Protein AF-A0A1I8GKH7-F1 (afdb_monomer)

Nearest PDB structures (foldseek):
  6x4k-assembly1_A-2  TM=9.039E-01  e=3.150E-08  Homo sapiens
  3sms-assembly1_A-2  TM=8.971E-01  e=3.325E-08  Homo sapiens
  6b3v-assembly1_A  TM=9.036E-01  e=4.599E-08  Homo sapiens
  5e26-assembly2_D  TM=8.790E-01  e=7.483E-08  Homo sapiens
  7t1i-assembly1_A  TM=8.903E-01  e=3.223E-07  Saccharomyces cerevisiae S288C

Mean predicted aligned error: 6.99 Å

Secondary structure (DSSP, 8-state):
--TTS--------SSSHHHHHHHHHHHHS---HHHHHHHHHH--GGGTSEEHHHHHHH-TT-GGGGS-TT-EEETTHHHHHTT--GGGS-HHHHHHHHHHHHHHHHHHHHHHHHHHTT--EEEE-SGGG-SHHHHHHHHHHHHHHHTTSSEEEE-S-S-HHHHHHHH--HHHHHHHHHHHHHHHHS-------

Foldseek 3Di:
DDPVPDDDDLDDDPCALVVLLVVCCVLLVGSPPVVLVVLQVPADLPQFFDFLLNVCVVPVPDPSPVDDRRHGDGQRVNCVVVVDDSVNDDSSNNSNSSLLVNLVVVLVVVVVSCVVVVNQEDEDEAPSPLDVSSVVSSVVVCCRPPNNSHHYHYDNDRCPVVVCVVPDDPVVVVVVVVVVVVVVPDPPPDDDD

Structure (mmCIF, N/CA/C/O backbone):
data_AF-A0A1I8GKH7-F1
#
_entry.id   AF-A0A1I8GKH7-F1
#
loop_
_atom_site.group_PDB
_atom_site.id
_atom_site.type_symbol
_atom_site.label_atom_id
_atom_site.label_alt_id
_atom_site.label_comp_id
_atom_site.label_asym_id
_atom_site.label_entity_id
_atom_site.label_seq_id
_atom_site.pdbx_PDB_ins_code
_atom_site.Cartn_x
_atom_site.Cartn_y
_atom_site.Cartn_z
_atom_site.occupancy
_atom_site.B_iso_or_equiv
_atom_site.auth_seq_id
_atom_site.auth_comp_id
_atom_site.auth_asym_id
_atom_site.auth_atom_id
_atom_site.pdbx_PDB_model_num
ATOM 1 N N . ILE A 1 1 ? 14.055 4.786 -18.010 1.00 65.06 1 ILE A N 1
ATOM 2 C CA . ILE A 1 1 ? 14.779 4.335 -19.215 1.00 65.06 1 ILE A CA 1
ATOM 3 C C . ILE A 1 1 ? 14.942 5.566 -20.067 1.00 65.06 1 ILE A C 1
ATOM 5 O O . ILE A 1 1 ? 13.939 6.181 -20.421 1.00 65.06 1 ILE A O 1
ATOM 9 N N . GLU A 1 2 ? 16.183 5.976 -20.251 1.00 72.94 2 GLU A N 1
ATOM 10 C CA . GLU A 1 2 ? 16.532 7.089 -21.122 1.00 72.94 2 GLU A CA 1
ATOM 11 C C . GLU A 1 2 ? 16.302 6.710 -22.592 1.00 72.94 2 GLU A C 1
ATOM 13 O O . GLU A 1 2 ? 16.181 5.532 -22.932 1.00 72.94 2 GLU A O 1
ATOM 18 N N . GLU A 1 3 ? 16.249 7.694 -23.490 1.00 66.62 3 GLU A N 1
ATOM 19 C CA . GLU A 1 3 ? 16.025 7.446 -24.925 1.00 66.62 3 GLU A CA 1
ATOM 20 C C . GLU A 1 3 ? 17.119 6.571 -25.568 1.00 66.62 3 GLU A C 1
ATOM 22 O O . GLU A 1 3 ? 16.866 5.892 -26.560 1.00 66.62 3 GLU A O 1
ATOM 27 N N . ASN A 1 4 ? 18.314 6.528 -24.972 1.00 68.31 4 ASN A N 1
ATOM 28 C CA . ASN A 1 4 ? 19.439 5.677 -25.379 1.00 68.31 4 ASN A CA 1
ATOM 29 C C . ASN A 1 4 ? 19.311 4.205 -24.907 1.00 68.31 4 ASN A C 1
ATOM 31 O O . ASN A 1 4 ? 20.190 3.393 -25.197 1.00 68.31 4 ASN A O 1
ATOM 35 N N . GLY A 1 5 ? 18.244 3.855 -24.176 1.00 70.06 5 GLY A N 1
ATOM 36 C CA . GLY A 1 5 ? 18.013 2.518 -23.623 1.00 70.06 5 GLY A CA 1
ATOM 37 C C . GLY A 1 5 ? 18.731 2.224 -22.301 1.00 70.06 5 GLY A C 1
ATOM 38 O O . GLY A 1 5 ? 18.615 1.109 -21.797 1.00 70.06 5 GLY A O 1
ATOM 39 N N . MET A 1 6 ? 19.444 3.192 -21.720 1.00 75.88 6 MET A N 1
ATOM 40 C CA . MET A 1 6 ? 20.106 3.052 -20.423 1.00 75.88 6 MET A CA 1
ATOM 41 C C . MET A 1 6 ? 19.120 3.238 -19.260 1.00 75.88 6 MET A C 1
ATOM 43 O O . MET A 1 6 ? 18.062 3.877 -19.372 1.00 75.88 6 MET A O 1
ATOM 47 N N . SER A 1 7 ? 19.456 2.634 -18.121 1.00 81.25 7 SER A N 1
ATOM 48 C CA . SER A 1 7 ? 18.673 2.724 -16.893 1.00 81.25 7 SER A CA 1
ATOM 49 C C . SER A 1 7 ? 19.568 2.669 -15.667 1.00 81.25 7 SER A C 1
ATOM 51 O O . SER A 1 7 ? 20.379 1.752 -15.555 1.00 81.25 7 SER A O 1
ATOM 53 N N . ASP A 1 8 ? 19.310 3.560 -14.717 1.00 83.56 8 ASP A N 1
ATOM 54 C CA . ASP A 1 8 ? 19.962 3.555 -13.414 1.00 83.56 8 ASP A CA 1
ATOM 55 C C . ASP A 1 8 ? 19.044 2.987 -12.332 1.00 83.56 8 ASP A C 1
ATOM 57 O O . ASP A 1 8 ? 17.824 3.200 -12.329 1.00 83.56 8 ASP A O 1
ATOM 61 N N . MET A 1 9 ? 19.645 2.294 -11.365 1.00 83.81 9 MET A N 1
ATOM 62 C CA . MET A 1 9 ? 18.962 1.949 -10.125 1.00 83.81 9 MET A CA 1
ATOM 63 C C . MET A 1 9 ? 18.959 3.172 -9.206 1.00 83.81 9 MET A C 1
ATOM 65 O O . MET A 1 9 ? 19.943 3.475 -8.542 1.00 83.81 9 MET A O 1
ATOM 69 N N . VAL A 1 10 ? 17.827 3.868 -9.159 1.00 85.62 10 VAL A N 1
ATOM 70 C CA . VAL A 1 10 ? 17.663 5.111 -8.383 1.00 85.62 10 VAL A CA 1
ATOM 71 C C . VAL A 1 10 ? 17.226 4.887 -6.931 1.00 85.62 10 VAL A C 1
ATOM 73 O O . VAL A 1 10 ? 17.123 5.836 -6.159 1.00 85.62 10 VAL A O 1
ATOM 76 N N . GLY A 1 11 ? 16.949 3.641 -6.541 1.00 82.19 11 GLY A N 1
ATOM 77 C CA . GLY A 1 11 ? 16.564 3.313 -5.173 1.00 82.19 11 GLY A CA 1
ATOM 78 C C . GLY A 1 11 ? 16.043 1.890 -5.003 1.00 82.19 11 GLY A C 1
ATOM 79 O O . GLY A 1 11 ? 15.980 1.104 -5.949 1.00 82.19 11 GLY A O 1
ATOM 80 N N . GLY A 1 12 ? 15.649 1.573 -3.772 1.00 83.44 12 GLY A N 1
ATOM 81 C CA . GLY A 1 12 ? 15.056 0.295 -3.399 1.00 83.44 12 GLY A CA 1
ATOM 82 C C . GLY A 1 12 ? 14.191 0.430 -2.150 1.00 83.44 12 GLY A C 1
ATOM 83 O O . GLY A 1 12 ? 14.469 1.245 -1.274 1.00 83.44 12 GLY A O 1
ATOM 84 N N . VAL A 1 13 ? 13.136 -0.381 -2.071 1.00 85.19 13 VAL A N 1
ATOM 85 C CA . VAL A 1 13 ? 12.236 -0.428 -0.913 1.00 85.19 13 VAL A CA 1
ATOM 86 C C . VAL A 1 13 ? 12.433 -1.761 -0.207 1.00 85.19 13 VAL A C 1
ATOM 88 O O . VAL A 1 13 ? 12.165 -2.818 -0.775 1.00 85.19 13 VAL A O 1
ATOM 91 N N . TRP A 1 14 ? 12.897 -1.714 1.041 1.00 86.25 14 TRP A N 1
ATOM 92 C CA . TRP A 1 14 ? 13.073 -2.915 1.861 1.00 86.25 14 TRP A CA 1
ATOM 93 C C . TRP A 1 14 ? 11.729 -3.555 2.242 1.00 86.25 14 TRP A C 1
ATOM 95 O O . TRP A 1 14 ? 11.569 -4.776 2.216 1.00 86.25 14 TRP A O 1
ATOM 105 N N . PHE A 1 15 ? 10.730 -2.727 2.553 1.00 91.00 15 PHE A N 1
ATOM 106 C CA . PHE A 1 15 ? 9.410 -3.169 2.990 1.00 91.00 15 PHE A CA 1
ATOM 107 C C . PHE A 1 15 ? 8.457 -3.385 1.805 1.00 91.00 15 PHE A C 1
ATOM 109 O O . PHE A 1 15 ? 7.572 -2.582 1.534 1.00 91.00 15 PHE A O 1
ATOM 116 N N . ALA A 1 16 ? 8.684 -4.470 1.060 1.00 91.00 16 ALA A N 1
ATOM 117 C CA . ALA A 1 16 ? 8.006 -4.751 -0.210 1.00 91.00 16 ALA A CA 1
ATOM 118 C C . ALA A 1 16 ? 7.269 -6.110 -0.204 1.00 91.00 16 ALA A C 1
ATOM 120 O O . ALA A 1 16 ? 6.802 -6.576 0.833 1.00 91.00 16 ALA A O 1
ATOM 121 N N . GLY A 1 17 ? 7.152 -6.770 -1.363 1.00 91.69 17 GLY A N 1
ATOM 122 C CA . GLY A 1 17 ? 6.269 -7.928 -1.564 1.00 91.69 17 GLY A CA 1
ATOM 123 C C . GLY A 1 17 ? 6.495 -9.117 -0.620 1.00 91.69 17 GLY A C 1
ATOM 124 O O . GLY A 1 17 ? 5.525 -9.690 -0.138 1.00 91.69 17 GLY A O 1
ATOM 125 N N . ARG A 1 18 ? 7.744 -9.485 -0.297 1.00 93.25 18 ARG A N 1
ATOM 126 C CA . ARG A 1 18 ? 7.990 -10.580 0.669 1.00 93.25 18 ARG A CA 1
ATOM 127 C C . ARG A 1 18 ? 7.626 -10.175 2.095 1.00 93.25 18 ARG A C 1
ATOM 129 O O . ARG A 1 18 ? 7.081 -10.995 2.823 1.00 93.25 18 ARG A O 1
ATOM 136 N N . SER A 1 19 ? 7.876 -8.921 2.468 1.00 96.25 19 SER A N 1
ATOM 137 C CA . SER A 1 19 ? 7.475 -8.371 3.766 1.00 96.25 19 SER A CA 1
ATOM 138 C C . SER A 1 19 ? 5.951 -8.319 3.893 1.00 96.25 19 SER A C 1
ATOM 140 O O . SER A 1 19 ? 5.421 -8.661 4.944 1.00 96.25 19 SER A O 1
ATOM 142 N N . PHE A 1 20 ? 5.246 -7.993 2.804 1.00 96.75 20 PHE A N 1
ATOM 143 C CA . PHE A 1 20 ? 3.785 -8.055 2.725 1.00 96.75 20 PHE A CA 1
ATOM 144 C C . PHE A 1 20 ? 3.259 -9.469 2.992 1.00 96.75 20 PHE A C 1
ATOM 146 O O . PHE A 1 20 ? 2.409 -9.645 3.863 1.00 96.75 20 PHE A O 1
ATOM 153 N N . LEU A 1 21 ? 3.793 -10.486 2.306 1.00 97.38 21 LEU A N 1
ATOM 154 C CA . LEU A 1 21 ? 3.380 -11.877 2.531 1.00 97.38 21 LEU A CA 1
ATOM 155 C C . LEU A 1 21 ? 3.758 -12.370 3.934 1.00 97.38 21 LEU A C 1
ATOM 157 O O . LEU A 1 21 ? 2.957 -13.028 4.588 1.00 97.38 21 LEU A O 1
ATOM 161 N N . GLY A 1 22 ? 4.945 -12.009 4.428 1.00 98.25 22 GLY A N 1
ATOM 162 C CA . GLY A 1 22 ? 5.396 -12.365 5.774 1.00 98.25 22 GLY A CA 1
ATOM 163 C C . GLY A 1 22 ? 4.498 -11.787 6.868 1.00 98.25 22 GLY A C 1
ATOM 164 O O . GLY A 1 22 ? 4.060 -12.519 7.752 1.00 98.25 22 GLY A O 1
ATOM 165 N N . LEU A 1 23 ? 4.158 -10.496 6.790 1.00 97.75 23 LEU A N 1
ATOM 166 C CA . LEU A 1 23 ? 3.213 -9.885 7.727 1.00 97.75 23 LEU A CA 1
ATOM 167 C C . LEU A 1 23 ? 1.802 -10.444 7.581 1.00 97.75 23 LEU A C 1
ATOM 169 O O . LEU A 1 23 ? 1.135 -10.663 8.588 1.00 97.75 23 LEU A O 1
ATOM 173 N N . SER A 1 24 ? 1.361 -10.719 6.355 1.00 98.19 24 SER A N 1
ATOM 174 C CA . SER A 1 24 ? 0.066 -11.360 6.121 1.00 98.19 24 SER A CA 1
ATOM 175 C C . SER A 1 24 ? 0.013 -12.735 6.781 1.00 98.19 24 SER A C 1
ATOM 177 O O . SER A 1 24 ? -0.968 -13.057 7.449 1.00 98.19 24 SER A O 1
ATOM 179 N N . LYS A 1 25 ? 1.102 -13.510 6.718 1.00 98.38 25 LYS A N 1
ATOM 180 C CA . LYS A 1 25 ? 1.180 -14.806 7.395 1.00 98.38 25 LYS A CA 1
ATOM 181 C C . LYS A 1 25 ? 1.026 -14.670 8.904 1.00 98.38 25 LYS A C 1
ATOM 183 O O . LYS A 1 25 ? 0.299 -15.450 9.511 1.00 98.38 25 LYS A O 1
ATOM 188 N N . LEU A 1 26 ? 1.696 -13.677 9.486 1.00 97.94 26 LEU A N 1
ATOM 189 C CA . LEU A 1 26 ? 1.685 -13.423 10.925 1.00 97.94 26 LEU A CA 1
ATOM 190 C C . LEU A 1 26 ? 0.332 -12.896 11.423 1.00 97.94 26 LEU A C 1
ATOM 192 O O . LEU A 1 26 ? -0.121 -13.313 12.483 1.00 97.94 26 LEU A O 1
ATOM 196 N N . LEU A 1 27 ? -0.310 -11.994 10.675 1.00 96.69 27 LEU A N 1
ATOM 197 C CA . LEU A 1 27 ? -1.532 -11.305 11.108 1.00 96.69 27 LEU A CA 1
ATOM 198 C C . LEU A 1 27 ? -2.820 -12.000 10.655 1.00 96.69 27 LEU A C 1
ATOM 200 O O . LEU A 1 27 ? -3.825 -11.952 11.358 1.00 96.69 27 LEU A O 1
ATOM 204 N N . LEU A 1 28 ? -2.805 -12.628 9.480 1.00 97.56 28 LEU A N 1
ATOM 205 C CA . LEU A 1 28 ? -3.988 -13.196 8.823 1.00 97.56 28 LEU A CA 1
ATOM 206 C C . LEU A 1 28 ? -3.952 -14.726 8.763 1.00 97.56 28 LEU A C 1
ATOM 208 O O . LEU A 1 28 ? -4.956 -15.335 8.392 1.00 97.56 28 LEU A O 1
ATOM 212 N N . GLY A 1 29 ? -2.813 -15.347 9.083 1.00 97.75 29 GLY A N 1
ATOM 213 C CA . GLY A 1 29 ? -2.601 -16.795 8.986 1.00 97.75 29 GLY A CA 1
ATOM 214 C C . GLY A 1 29 ? -2.318 -17.306 7.568 1.00 97.75 29 GLY A C 1
ATOM 215 O O . GLY A 1 29 ? -2.103 -18.505 7.381 1.00 97.75 29 GLY A O 1
ATOM 216 N N . THR A 1 30 ? -2.261 -16.420 6.569 1.00 98.25 30 THR A N 1
ATOM 217 C CA . THR A 1 30 ? -2.070 -16.782 5.158 1.00 98.25 30 THR A CA 1
ATOM 218 C C . THR A 1 30 ? -1.025 -15.902 4.475 1.00 98.25 30 THR A C 1
ATOM 220 O O . THR A 1 30 ? -0.905 -14.711 4.747 1.00 98.25 30 THR A O 1
ATOM 223 N N . ASP A 1 31 ? -0.243 -16.522 3.605 1.00 97.62 31 ASP A N 1
ATOM 224 C CA . ASP A 1 31 ? 0.717 -15.923 2.681 1.00 97.62 31 ASP A CA 1
ATOM 225 C C . ASP A 1 31 ? 0.274 -16.101 1.220 1.00 97.62 31 ASP A C 1
ATOM 227 O O . ASP A 1 31 ? 1.009 -15.742 0.298 1.00 97.62 31 ASP A O 1
ATOM 231 N N . ASP A 1 32 ? -0.933 -16.630 0.997 1.00 97.62 32 ASP A N 1
ATOM 232 C CA . ASP A 1 32 ? -1.526 -16.692 -0.329 1.00 97.62 32 ASP A CA 1
ATOM 233 C C . ASP A 1 32 ? -1.985 -15.295 -0.748 1.00 97.62 32 ASP A C 1
ATOM 235 O O . ASP A 1 32 ? -2.893 -14.703 -0.166 1.00 97.62 32 ASP A O 1
ATOM 239 N N . TYR A 1 33 ? -1.326 -14.739 -1.763 1.00 95.69 33 TYR A N 1
ATOM 240 C CA . TYR A 1 33 ? -1.610 -13.382 -2.221 1.00 95.69 33 TYR A CA 1
ATOM 241 C C . TYR A 1 33 ? -3.071 -13.201 -2.644 1.00 95.69 33 TYR A C 1
ATOM 243 O O . TYR A 1 33 ? -3.633 -12.139 -2.391 1.00 95.69 33 TYR A O 1
ATOM 251 N N . ASP A 1 34 ? -3.667 -14.184 -3.320 1.00 95.75 34 ASP A N 1
ATOM 252 C CA . ASP A 1 34 ? -5.024 -14.034 -3.843 1.00 95.75 34 ASP A CA 1
ATOM 253 C C . ASP A 1 34 ? -6.048 -14.104 -2.694 1.00 95.75 34 ASP A C 1
ATOM 255 O O . ASP A 1 34 ? -6.947 -13.264 -2.644 1.00 95.75 34 ASP A O 1
ATOM 259 N N . GLU A 1 35 ? -5.837 -14.973 -1.696 1.00 97.75 35 GLU A N 1
ATOM 260 C CA . GLU A 1 35 ? -6.621 -14.996 -0.450 1.00 97.75 35 GLU A CA 1
ATOM 261 C C . GLU A 1 35 ? -6.516 -13.663 0.308 1.00 97.75 35 GLU A C 1
ATOM 263 O O . GLU A 1 35 ? -7.531 -13.110 0.737 1.00 97.75 35 GLU A O 1
ATOM 268 N N . ILE A 1 36 ? -5.306 -13.106 0.455 1.00 98.25 36 ILE A N 1
ATOM 269 C CA . ILE A 1 36 ? -5.102 -11.835 1.170 1.00 98.25 36 ILE A CA 1
ATOM 270 C C . ILE A 1 36 ? -5.905 -10.710 0.510 1.00 98.25 36 ILE A C 1
ATOM 272 O O . ILE A 1 36 ? -6.520 -9.891 1.197 1.00 98.25 36 ILE A O 1
ATOM 276 N N . LEU A 1 37 ? -5.919 -10.658 -0.822 1.00 96.88 37 LEU A N 1
ATOM 277 C CA . LEU A 1 37 ? -6.656 -9.625 -1.544 1.00 96.88 37 LEU A CA 1
ATOM 278 C C . LEU A 1 37 ? -8.160 -9.859 -1.569 1.00 96.88 37 LEU A C 1
ATOM 280 O O . LEU A 1 37 ? -8.917 -8.887 -1.530 1.00 96.88 37 LEU A O 1
ATOM 284 N N . GLU A 1 38 ? -8.598 -11.114 -1.561 1.00 97.12 38 GLU A N 1
ATOM 285 C CA . GLU A 1 38 ? -10.003 -11.446 -1.374 1.00 97.12 38 GLU A CA 1
ATOM 286 C C . GLU A 1 38 ? -10.496 -10.982 0.006 1.00 97.12 38 GLU A C 1
ATOM 288 O O . GLU A 1 38 ? -11.523 -10.303 0.088 1.00 97.12 38 GLU A O 1
ATOM 293 N N . LEU A 1 39 ? -9.747 -11.265 1.078 1.00 98.12 39 LEU A N 1
ATOM 294 C CA . LEU A 1 39 ? -10.039 -10.768 2.428 1.00 98.12 39 LEU A CA 1
ATOM 295 C C . LEU A 1 39 ? -10.088 -9.238 2.450 1.00 98.12 39 LEU A C 1
ATOM 297 O O . LEU A 1 39 ? -11.065 -8.649 2.914 1.00 98.12 39 LEU A O 1
ATOM 301 N N . ALA A 1 40 ? -9.069 -8.589 1.883 1.00 97.75 40 ALA A N 1
ATOM 302 C CA . ALA A 1 40 ? -8.994 -7.137 1.827 1.00 97.75 40 ALA A CA 1
ATOM 303 C C . ALA A 1 40 ? -10.178 -6.519 1.070 1.00 97.75 40 ALA A C 1
ATOM 305 O O . ALA A 1 40 ? -10.679 -5.476 1.482 1.00 97.75 40 ALA A O 1
ATOM 306 N N . SER A 1 41 ? -10.669 -7.151 -0.000 1.00 96.44 41 SER A N 1
ATOM 307 C CA . SER A 1 41 ? -11.818 -6.648 -0.771 1.00 96.44 41 SER A CA 1
ATOM 308 C C . SER A 1 41 ? -13.130 -6.612 0.025 1.00 96.44 41 SER A C 1
ATOM 310 O O . SER A 1 41 ? -14.020 -5.822 -0.289 1.00 96.44 41 SER A O 1
ATOM 312 N N . LYS A 1 42 ? -13.242 -7.445 1.068 1.00 97.06 42 LYS A N 1
ATOM 313 C CA . LYS A 1 42 ? -14.421 -7.561 1.940 1.00 97.06 42 LYS A CA 1
ATOM 314 C C . LYS A 1 42 ? -14.314 -6.687 3.194 1.00 97.06 42 LYS A C 1
ATOM 316 O O . LYS A 1 42 ? -15.321 -6.456 3.862 1.00 97.06 42 LYS A O 1
ATOM 321 N N . GLY A 1 43 ? -13.111 -6.212 3.508 1.00 96.00 43 GLY A N 1
ATOM 322 C CA . GLY A 1 43 ? -12.815 -5.458 4.720 1.00 96.00 43 GLY A CA 1
ATOM 323 C C . GLY A 1 43 ? -13.017 -3.956 4.598 1.00 96.00 43 GLY A C 1
ATOM 324 O O . GLY A 1 43 ? -13.083 -3.380 3.510 1.00 96.00 43 GLY A O 1
ATOM 325 N N . LYS A 1 44 ? -13.057 -3.300 5.754 1.00 94.75 44 LYS A N 1
ATOM 326 C CA . LYS A 1 44 ? -13.069 -1.848 5.895 1.00 94.75 44 LYS A CA 1
ATOM 327 C C . LYS A 1 44 ? -12.009 -1.434 6.909 1.00 94.75 44 LYS A C 1
ATOM 329 O O . LYS A 1 44 ? -12.194 -1.543 8.116 1.00 94.75 44 LYS A O 1
ATOM 334 N N . ARG A 1 45 ? -10.907 -0.861 6.425 1.00 93.88 45 ARG A N 1
ATOM 335 C CA . ARG A 1 45 ? -9.813 -0.387 7.289 1.00 93.88 45 ARG A CA 1
ATOM 336 C C . ARG A 1 45 ? -10.195 0.709 8.285 1.00 93.88 45 ARG A C 1
ATOM 338 O O . ARG A 1 45 ? -9.403 0.996 9.165 1.00 93.88 45 ARG A O 1
ATOM 345 N N . ASN A 1 46 ? -11.367 1.341 8.192 1.00 94.25 46 ASN A N 1
ATOM 346 C CA . ASN A 1 46 ? -11.755 2.422 9.109 1.00 94.25 46 ASN A CA 1
ATOM 347 C C . ASN A 1 46 ? -11.928 1.957 10.569 1.00 94.25 46 ASN A C 1
ATOM 349 O O . ASN A 1 46 ? -12.011 2.800 11.459 1.00 94.25 46 ASN A O 1
ATOM 353 N N . SER A 1 47 ? -12.000 0.650 10.834 1.00 92.50 47 SER A N 1
ATOM 354 C CA . SER A 1 47 ? -11.957 0.081 12.187 1.00 92.50 47 SER A CA 1
ATOM 355 C C . SER A 1 47 ? -10.523 -0.115 12.718 1.00 92.50 47 SER A C 1
ATOM 357 O O . SER A 1 47 ? -10.363 -0.315 13.925 1.00 92.50 47 SER A O 1
ATOM 359 N N . VAL A 1 48 ? -9.506 -0.027 11.850 1.00 97.06 48 VAL A N 1
ATOM 360 C CA . VAL A 1 48 ? -8.086 -0.346 12.110 1.00 97.06 48 VAL A CA 1
ATOM 361 C C . VAL A 1 48 ? -7.183 0.887 11.975 1.00 97.06 48 VAL A C 1
ATOM 363 O O . VAL A 1 48 ? -6.330 1.133 12.824 1.00 97.06 48 VAL A O 1
ATOM 366 N N . ASP A 1 49 ? -7.384 1.684 10.930 1.00 97.44 49 ASP A N 1
ATOM 367 C CA . ASP A 1 49 ? -6.569 2.848 10.590 1.00 97.44 49 ASP A CA 1
ATOM 368 C C . ASP A 1 49 ? -7.139 4.127 11.201 1.00 97.44 49 ASP A C 1
ATOM 370 O O . ASP A 1 49 ? -8.356 4.348 11.199 1.00 97.44 49 ASP A O 1
ATOM 374 N N . THR A 1 50 ? -6.248 5.003 11.661 1.00 96.94 50 THR A N 1
ATOM 375 C CA . THR A 1 50 ? -6.593 6.372 12.059 1.00 96.94 50 THR A CA 1
ATOM 376 C C . THR A 1 50 ? -6.741 7.216 10.799 1.00 96.94 50 THR A C 1
ATOM 378 O O . THR A 1 50 ? -5.823 7.294 9.980 1.00 96.94 50 THR A O 1
ATOM 381 N N . GLU A 1 51 ? -7.904 7.836 10.628 1.00 96.06 51 GLU A N 1
ATOM 382 C CA . GLU A 1 51 ? -8.255 8.695 9.498 1.00 96.06 51 GLU A CA 1
ATOM 383 C C . GLU A 1 51 ? -8.162 10.178 9.895 1.00 96.06 51 GLU A C 1
ATOM 385 O O . GLU A 1 51 ? -8.142 10.521 11.077 1.00 96.06 51 GLU A O 1
ATOM 390 N N . VAL A 1 52 ? -8.156 11.087 8.914 1.00 96.31 52 VAL A N 1
ATOM 391 C CA . VAL A 1 52 ? -8.116 12.546 9.152 1.00 96.31 52 VAL A CA 1
ATOM 392 C C . VAL A 1 52 ? -9.175 12.995 10.158 1.00 96.31 52 VAL A C 1
ATOM 394 O O . VAL A 1 52 ? -8.869 13.773 11.055 1.00 96.31 52 VAL A O 1
ATOM 397 N N . LYS A 1 53 ? -10.412 12.497 10.050 1.00 96.38 5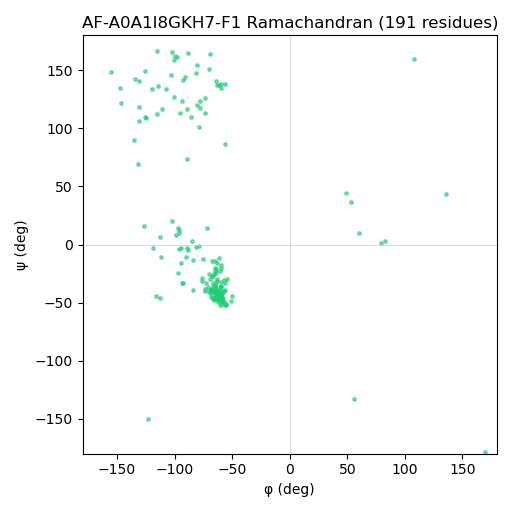3 LYS A N 1
ATOM 398 C CA . LYS A 1 53 ? -11.492 12.857 10.983 1.00 96.38 53 LYS A CA 1
ATOM 399 C C . LYS A 1 53 ? -11.176 12.493 12.435 1.00 96.38 53 LYS A C 1
ATOM 401 O O . LYS A 1 53 ? -11.605 13.212 13.329 1.00 96.38 53 LYS A O 1
ATOM 406 N N . ASP A 1 54 ? -10.434 11.409 12.657 1.00 96.19 54 ASP A N 1
ATOM 407 C CA . ASP A 1 54 ? -10.054 10.956 13.994 1.00 96.19 54 ASP A CA 1
ATOM 408 C C . ASP A 1 54 ? -8.968 11.881 14.564 1.00 96.19 54 ASP A C 1
ATOM 410 O O . ASP A 1 54 ? -9.030 12.279 15.724 1.00 96.19 54 ASP A O 1
ATOM 414 N N . VAL A 1 55 ? -8.019 12.305 13.720 1.00 95.56 55 VAL A N 1
ATOM 415 C CA . VAL A 1 55 ? -7.001 13.298 14.094 1.00 95.56 55 VAL A CA 1
ATOM 416 C C . VAL A 1 55 ? -7.649 14.643 14.428 1.00 95.56 55 VAL A C 1
ATOM 418 O O . VAL A 1 55 ? -7.355 15.220 15.468 1.00 95.56 55 VAL A O 1
ATOM 421 N N . ILE A 1 56 ? -8.572 15.117 13.588 1.00 96.62 56 ILE A N 1
ATOM 422 C CA . ILE A 1 56 ? -9.240 16.417 13.756 1.00 96.62 56 ILE A CA 1
ATOM 423 C C . ILE A 1 56 ? -10.196 16.435 14.951 1.00 96.62 56 ILE A C 1
ATOM 425 O O . ILE A 1 56 ? -10.370 17.476 15.578 1.00 96.62 56 ILE A O 1
ATOM 429 N N . ALA A 1 57 ? -10.790 15.294 15.307 1.00 94.62 57 ALA A N 1
ATOM 430 C CA . ALA A 1 57 ? -11.589 15.181 16.524 1.00 94.62 57 ALA A CA 1
ATOM 431 C C . ALA A 1 57 ? -10.755 15.417 17.799 1.00 94.62 57 ALA A C 1
ATOM 433 O O . ALA A 1 57 ? -11.281 15.951 18.774 1.00 94.62 57 ALA A O 1
ATOM 434 N N . ASN A 1 58 ? -9.468 15.052 17.779 1.00 91.44 58 ASN A N 1
ATOM 435 C CA . ASN A 1 58 ? -8.545 15.220 18.905 1.00 91.44 58 ASN A CA 1
ATOM 436 C C . ASN A 1 58 ? -7.764 16.544 18.849 1.00 91.44 58 ASN A C 1
ATOM 438 O O . ASN A 1 58 ? -7.469 17.132 19.887 1.00 91.44 58 ASN A O 1
ATOM 442 N N . ASP A 1 59 ? -7.446 17.020 17.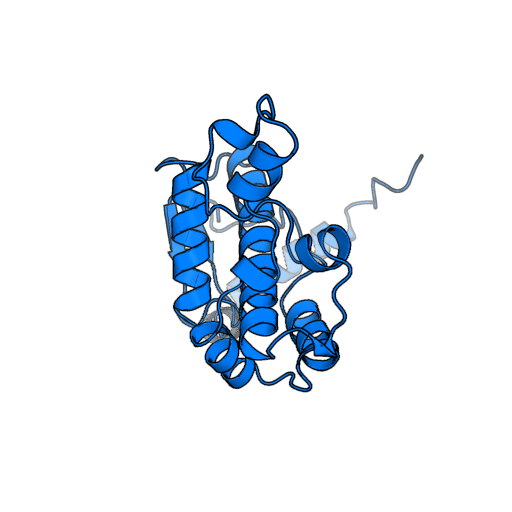646 1.00 94.69 59 ASP A N 1
ATOM 443 C CA . ASP A 1 59 ? -6.760 18.285 17.387 1.00 94.69 59 ASP A CA 1
ATOM 444 C C . ASP A 1 59 ? -7.445 19.032 16.227 1.00 94.69 59 ASP A C 1
ATOM 446 O O . ASP A 1 59 ? -7.073 18.862 15.060 1.00 94.69 59 ASP A O 1
ATOM 450 N N . PRO A 1 60 ? -8.439 19.891 16.525 1.00 93.75 60 PRO A N 1
ATOM 451 C CA . PRO A 1 60 ? -9.171 20.640 15.505 1.00 93.75 60 PRO A CA 1
ATOM 452 C C . PRO A 1 60 ? -8.303 21.559 14.633 1.00 93.75 60 PRO A C 1
ATOM 454 O O . PRO A 1 60 ? -8.734 21.936 13.545 1.00 93.75 60 PRO A O 1
ATOM 457 N N . ASN A 1 61 ? -7.099 21.924 15.092 1.00 95.31 61 ASN A N 1
ATOM 458 C CA . ASN A 1 61 ? -6.167 22.791 14.365 1.00 95.31 61 ASN A CA 1
ATOM 459 C C . ASN A 1 61 ? -5.079 22.003 13.621 1.00 95.31 61 ASN A C 1
ATOM 461 O O . ASN A 1 61 ? -4.138 22.599 13.091 1.00 95.31 61 ASN A O 1
ATOM 465 N N . SER A 1 62 ? -5.191 20.675 13.577 1.00 95.31 62 SER A N 1
ATOM 466 C CA . SER A 1 62 ? -4.197 19.822 12.945 1.00 95.31 62 SER A CA 1
ATOM 467 C C . SER A 1 62 ? -4.021 20.165 11.458 1.00 95.31 62 SER A C 1
ATOM 469 O O . SER A 1 62 ? -5.015 20.321 10.738 1.00 95.31 62 SER A O 1
ATOM 471 N N . PRO A 1 63 ? -2.779 20.196 10.932 1.00 94.00 63 PRO A N 1
ATOM 472 C CA . PRO A 1 63 ? -2.530 20.440 9.509 1.00 94.00 63 PRO A CA 1
ATOM 473 C C . PRO A 1 63 ? -3.185 19.392 8.600 1.00 94.00 63 PRO A C 1
ATOM 475 O O . PRO A 1 63 ? -3.388 19.643 7.413 1.00 94.00 63 PRO A O 1
ATOM 478 N N . TYR A 1 64 ? -3.565 18.227 9.137 1.00 93.38 64 TYR A N 1
ATOM 479 C CA . TYR A 1 64 ? -4.279 17.205 8.378 1.00 93.38 64 TYR A CA 1
ATOM 480 C C . TYR A 1 64 ? -5.703 17.616 7.974 1.00 93.38 64 TYR A C 1
ATOM 482 O O . TYR A 1 64 ? -6.269 16.993 7.079 1.00 93.38 64 TYR A O 1
ATOM 490 N N . GLY A 1 65 ? -6.267 18.681 8.557 1.00 93.19 65 GLY A N 1
ATOM 491 C CA . GLY A 1 65 ? -7.636 19.137 8.283 1.00 93.19 65 GLY A CA 1
ATOM 492 C C . GLY A 1 65 ? -7.881 19.587 6.842 1.00 93.19 65 GLY A C 1
ATOM 493 O O . GLY A 1 65 ? -9.027 19.667 6.410 1.00 93.19 65 GLY A O 1
ATOM 494 N N . GLN A 1 66 ? -6.816 19.832 6.073 1.00 92.31 66 GLN A N 1
ATOM 495 C CA . GLN A 1 66 ? -6.894 20.137 4.642 1.00 92.31 66 GLN A CA 1
ATOM 496 C C . GLN A 1 66 ? -7.185 18.908 3.758 1.00 92.31 66 GLN A C 1
ATOM 498 O O . GLN A 1 66 ? -7.468 19.057 2.569 1.00 92.31 66 GLN A O 1
ATOM 503 N N . PHE A 1 67 ? -7.081 17.693 4.305 1.00 93.44 67 PHE A N 1
ATOM 504 C CA . PHE A 1 67 ? -7.275 16.443 3.571 1.00 93.44 67 PHE A CA 1
ATOM 505 C C . PHE A 1 67 ? -8.688 15.863 3.761 1.00 93.44 67 PHE A C 1
ATOM 507 O O . PHE A 1 67 ? -9.386 16.207 4.716 1.00 93.44 67 PHE A O 1
ATOM 514 N N . PRO A 1 68 ? -9.143 14.954 2.872 1.00 93.56 68 PRO A N 1
ATOM 515 C CA . PRO A 1 68 ? -10.453 14.323 3.008 1.00 93.56 68 PRO A CA 1
ATOM 516 C C . PRO A 1 68 ? -10.627 13.606 4.365 1.00 93.56 68 PRO A C 1
ATOM 518 O O . PRO A 1 68 ? -9.730 12.862 4.757 1.00 93.56 68 PRO A O 1
ATOM 521 N N . PRO A 1 69 ? -11.793 13.706 5.038 1.00 94.75 69 PRO A N 1
ATOM 522 C CA . PRO A 1 69 ? -11.998 13.150 6.385 1.00 94.75 69 PRO A CA 1
ATOM 523 C C . PRO A 1 69 ? -11.734 11.641 6.533 1.00 94.75 69 PRO A C 1
ATOM 525 O O . PRO A 1 69 ? -11.332 11.188 7.600 1.00 94.75 69 PRO A O 1
ATOM 528 N N . ASN A 1 70 ? -11.961 10.864 5.470 1.00 93.19 70 ASN A N 1
ATOM 529 C CA . ASN A 1 70 ? -11.751 9.408 5.440 1.00 93.19 70 ASN A CA 1
ATOM 530 C C . ASN A 1 70 ? -10.394 9.014 4.823 1.00 93.19 70 ASN A C 1
ATOM 532 O O . ASN A 1 70 ? -10.204 7.873 4.399 1.00 93.19 70 ASN A O 1
ATOM 536 N N . LEU A 1 71 ? -9.472 9.967 4.658 1.00 92.25 71 LEU A N 1
ATOM 537 C CA . LEU A 1 71 ? -8.112 9.648 4.245 1.00 92.25 71 LEU A CA 1
ATOM 538 C C . LEU A 1 71 ? -7.384 9.005 5.440 1.00 92.25 71 LEU A C 1
ATOM 540 O O . LEU A 1 71 ? -7.373 9.609 6.514 1.00 92.25 71 LEU A O 1
ATOM 544 N N . PRO A 1 72 ? -6.792 7.808 5.291 1.00 92.12 72 PRO A N 1
ATOM 545 C CA . PRO A 1 72 ? -5.948 7.214 6.325 1.00 92.12 72 PRO A CA 1
ATOM 546 C C . PRO A 1 72 ? -4.712 8.090 6.563 1.00 92.12 72 PRO A C 1
ATOM 548 O O . PRO A 1 72 ? -4.080 8.554 5.615 1.00 92.12 72 PRO A O 1
ATOM 551 N N . ILE A 1 73 ? -4.347 8.280 7.825 1.00 92.88 73 ILE A N 1
ATOM 552 C CA . ILE A 1 73 ? -3.136 8.996 8.238 1.00 92.88 73 ILE A CA 1
ATOM 553 C C . ILE A 1 73 ? -2.152 8.031 8.899 1.00 92.88 73 ILE A C 1
ATOM 555 O O . ILE A 1 73 ? -0.978 8.008 8.532 1.00 92.88 73 ILE A O 1
ATOM 559 N N . PHE A 1 74 ? -2.637 7.185 9.812 1.00 94.81 74 PHE A N 1
ATOM 560 C CA . PHE A 1 74 ? -1.815 6.189 10.498 1.00 94.81 74 PHE A CA 1
ATOM 561 C C . PHE A 1 74 ? -2.417 4.798 10.321 1.00 94.81 74 PHE A C 1
ATOM 563 O O . PHE A 1 74 ? -3.466 4.478 10.887 1.00 94.81 74 PHE A O 1
ATOM 570 N N . SER A 1 75 ? -1.751 3.957 9.528 1.00 95.12 75 SER A N 1
ATOM 571 C CA . SER A 1 75 ? -2.123 2.547 9.423 1.00 95.12 75 SER A CA 1
ATOM 572 C C . SER A 1 75 ? -2.028 1.863 10.783 1.00 95.12 75 SER A C 1
ATOM 574 O O . SER A 1 75 ? -1.043 2.060 11.492 1.00 95.12 75 SER A O 1
ATOM 576 N N . PHE A 1 76 ? -3.043 1.073 11.137 1.00 96.81 76 PHE A N 1
ATOM 577 C CA . PHE A 1 76 ? -3.182 0.428 12.452 1.00 96.81 76 PHE A CA 1
ATOM 578 C C . PHE A 1 76 ? -3.248 1.390 13.654 1.00 96.81 76 PHE A C 1
ATOM 580 O O . PHE A 1 76 ? -3.206 0.939 14.797 1.00 96.81 76 PHE A O 1
ATOM 587 N N . GLY A 1 77 ? -3.379 2.705 13.443 1.00 96.75 77 GLY A N 1
ATOM 588 C CA . GLY A 1 77 ? -3.350 3.681 14.536 1.00 96.75 77 GLY A CA 1
ATOM 589 C C . GLY A 1 77 ? -4.509 3.530 15.529 1.00 96.75 77 GLY A C 1
ATOM 590 O O . GLY A 1 77 ? -4.303 3.643 16.735 1.00 96.75 77 GLY A O 1
ATOM 591 N N . LYS A 1 78 ? -5.701 3.105 15.084 1.00 95.75 78 LYS A N 1
ATOM 592 C CA . LYS A 1 78 ? -6.830 2.880 16.007 1.00 95.75 78 LYS A CA 1
ATOM 593 C C . LYS A 1 78 ? -6.573 1.761 17.004 1.00 95.75 78 LYS A C 1
ATOM 595 O O . LYS A 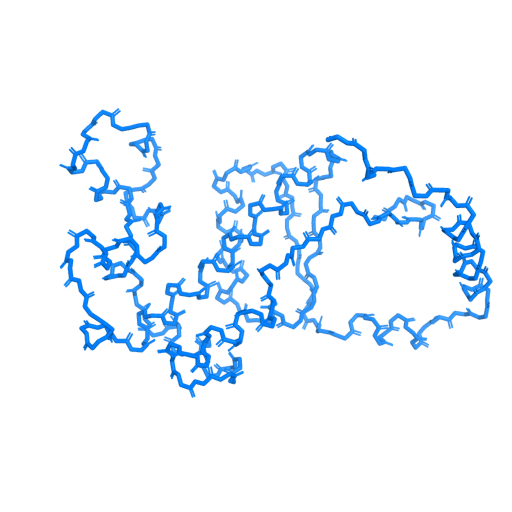1 78 ? -7.225 1.725 18.046 1.00 95.75 78 LYS A O 1
ATOM 600 N N . VAL A 1 79 ? -5.643 0.854 16.704 1.00 95.81 79 VAL A N 1
ATOM 601 C CA . VAL A 1 79 ? -5.260 -0.214 17.630 1.00 95.81 79 VAL A CA 1
ATOM 602 C C . VAL A 1 79 ? -4.692 0.380 18.916 1.00 95.81 79 VAL A C 1
ATOM 604 O O . VAL A 1 79 ? -5.082 -0.055 19.994 1.00 95.81 79 VAL A O 1
ATOM 607 N N . ILE A 1 80 ? -3.859 1.419 18.809 1.00 95.38 80 ILE A N 1
ATOM 608 C CA . ILE A 1 80 ? -3.315 2.127 19.974 1.00 95.38 80 ILE A CA 1
ATOM 609 C C . ILE A 1 80 ? -4.283 3.189 20.505 1.00 95.38 80 ILE A C 1
ATOM 611 O O . ILE A 1 80 ? -4.442 3.298 21.717 1.00 95.38 80 ILE A O 1
ATOM 615 N N . ASP A 1 81 ? -4.984 3.914 19.626 1.00 91.44 81 ASP A N 1
ATOM 616 C CA . ASP A 1 81 ? -5.873 5.013 20.035 1.00 91.44 81 ASP A CA 1
ATOM 617 C C . ASP A 1 81 ? -7.081 4.513 20.846 1.00 91.44 81 ASP A C 1
ATOM 619 O O . ASP A 1 81 ? -7.670 5.263 21.624 1.00 91.44 81 ASP A O 1
ATOM 623 N N . THR A 1 82 ? -7.473 3.248 20.650 1.00 92.94 82 THR A N 1
ATOM 624 C CA . THR A 1 82 ? -8.655 2.639 21.285 1.00 92.94 82 THR A CA 1
ATOM 625 C C . THR A 1 82 ? -8.361 1.332 22.030 1.00 92.94 82 THR A C 1
ATOM 627 O O . THR A 1 82 ? -9.296 0.599 22.341 1.00 92.94 82 THR A O 1
ATOM 630 N N . ASP A 1 83 ? -7.083 1.050 22.323 1.00 94.69 83 ASP A N 1
ATOM 631 C CA . ASP A 1 83 ? -6.602 -0.138 23.060 1.00 94.69 83 ASP A CA 1
ATOM 632 C C . ASP A 1 83 ? -7.185 -1.473 22.544 1.00 94.69 83 ASP A C 1
ATOM 634 O O . ASP A 1 83 ? -7.638 -2.334 23.303 1.00 94.69 83 ASP A O 1
ATOM 638 N N . LYS A 1 84 ? -7.214 -1.643 21.215 1.00 94.81 84 LYS 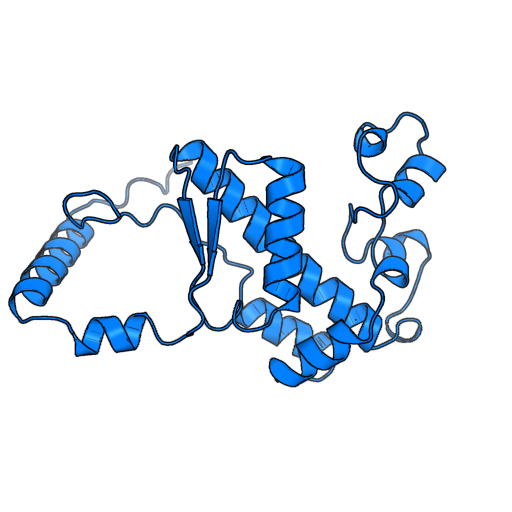A N 1
ATOM 639 C CA . LYS A 1 84 ? -7.727 -2.871 20.591 1.00 94.81 84 LYS A CA 1
ATOM 640 C C . LYS A 1 84 ? -6.685 -3.972 20.597 1.00 94.81 84 LYS A C 1
ATOM 642 O O . LYS A 1 84 ? -5.494 -3.753 20.385 1.00 94.81 84 LYS A O 1
ATOM 647 N N . LYS A 1 85 ? -7.165 -5.200 20.713 1.00 94.62 85 LYS A N 1
ATOM 648 C CA . LYS A 1 85 ? -6.387 -6.420 20.517 1.00 94.62 85 LYS A CA 1
ATOM 649 C C . LYS A 1 85 ? -6.638 -6.977 19.126 1.00 94.62 85 LYS A C 1
ATOM 651 O O . LYS A 1 85 ? -7.644 -6.688 18.484 1.00 94.62 85 LYS A O 1
ATOM 656 N N . LEU A 1 86 ? -5.744 -7.858 18.680 1.00 92.94 86 LEU A N 1
ATOM 657 C CA . LEU A 1 86 ? -5.905 -8.560 17.404 1.00 92.94 86 LEU A CA 1
ATOM 658 C C . LEU A 1 86 ? -7.240 -9.326 17.327 1.00 92.94 86 LEU A C 1
ATOM 660 O O . LEU A 1 86 ? -7.841 -9.394 16.263 1.00 92.94 86 LEU A O 1
ATOM 664 N N . SER A 1 87 ? -7.725 -9.851 18.459 1.00 94.00 87 SER A N 1
ATOM 665 C CA . SER A 1 87 ? -9.019 -10.540 18.574 1.00 94.00 87 SER A CA 1
ATOM 666 C C . SER A 1 87 ? -10.235 -9.650 18.314 1.00 94.00 87 SER A C 1
ATOM 668 O O . SER A 1 87 ? -11.311 -10.172 18.038 1.00 94.00 87 SER A O 1
ATOM 670 N N . ASP A 1 88 ? -10.076 -8.331 18.420 1.00 94.50 88 ASP A N 1
ATOM 671 C CA . ASP A 1 88 ? -11.168 -7.364 18.277 1.00 94.50 88 ASP A CA 1
ATOM 672 C C . ASP A 1 88 ? -11.343 -6.915 16.819 1.00 94.50 88 ASP A C 1
ATOM 674 O O . ASP A 1 88 ? -12.232 -6.122 16.501 1.00 94.50 88 ASP A O 1
ATOM 678 N N . LEU A 1 89 ? -10.471 -7.392 15.927 1.00 96.19 89 LEU A N 1
ATOM 679 C CA . LEU A 1 89 ? -10.401 -7.003 14.528 1.00 96.19 89 LEU A CA 1
ATOM 680 C C . LEU A 1 89 ? -10.764 -8.192 13.640 1.00 96.19 89 LEU A C 1
ATOM 682 O O . LEU A 1 89 ? -10.311 -9.316 13.857 1.00 96.19 89 LEU A O 1
ATOM 686 N N . SER A 1 90 ? -11.571 -7.942 12.610 1.00 97.31 90 SER A N 1
ATOM 687 C CA . SER A 1 90 ? -11.840 -8.959 11.596 1.00 97.31 90 SER A CA 1
ATOM 688 C C . SER A 1 90 ? -10.592 -9.193 10.738 1.00 97.31 90 SER A C 1
ATOM 690 O O . SER A 1 90 ? -9.780 -8.284 10.521 1.00 97.31 90 SER A O 1
ATOM 692 N N . ARG A 1 91 ? -10.441 -10.416 10.213 1.00 97.62 91 ARG A N 1
ATOM 693 C CA . ARG A 1 91 ? -9.352 -10.737 9.273 1.00 97.62 91 ARG A CA 1
ATOM 694 C C . ARG A 1 91 ? -9.444 -9.865 8.023 1.00 97.62 91 ARG A C 1
ATOM 696 O O . ARG A 1 91 ? -8.422 -9.452 7.489 1.00 97.62 91 ARG A O 1
ATOM 703 N N . GLU A 1 92 ? -10.657 -9.568 7.576 1.00 98.38 92 GLU A N 1
ATOM 704 C CA . GLU A 1 92 ? -10.947 -8.744 6.411 1.00 98.38 92 GLU A CA 1
ATOM 705 C C . GLU A 1 92 ? -10.497 -7.292 6.619 1.00 98.38 92 GLU A C 1
ATOM 707 O O . GLU A 1 92 ? -9.811 -6.739 5.758 1.00 98.38 92 GLU A O 1
ATOM 712 N N . ASP A 1 93 ? -10.815 -6.677 7.763 1.00 97.81 93 ASP A N 1
ATOM 713 C CA . ASP A 1 93 ? -10.413 -5.295 8.063 1.00 97.81 93 ASP A CA 1
ATOM 714 C C . ASP A 1 93 ? -8.890 -5.179 8.212 1.00 97.81 93 ASP A C 1
ATOM 716 O O . ASP A 1 93 ? -8.287 -4.233 7.697 1.00 97.81 93 ASP A O 1
ATOM 720 N N . LEU A 1 94 ? -8.257 -6.170 8.854 1.00 97.81 94 LEU A N 1
ATOM 721 C CA . LEU A 1 94 ? -6.799 -6.277 8.958 1.00 97.81 94 LEU A CA 1
ATOM 722 C C . LEU A 1 94 ? -6.142 -6.424 7.585 1.00 97.81 94 LEU A C 1
ATOM 724 O O . LEU A 1 94 ? -5.168 -5.730 7.297 1.00 97.81 94 LEU A O 1
ATOM 728 N N . ALA A 1 95 ? -6.675 -7.298 6.728 1.00 98.19 95 ALA A N 1
ATOM 729 C CA . ALA A 1 95 ? -6.176 -7.485 5.372 1.00 98.19 95 ALA A CA 1
ATOM 730 C C . ALA A 1 95 ? -6.319 -6.201 4.548 1.00 98.19 95 ALA A C 1
ATOM 732 O O . ALA A 1 95 ? -5.389 -5.814 3.841 1.00 98.19 95 ALA A O 1
ATOM 733 N N . ASN A 1 96 ? -7.453 -5.504 4.675 1.00 97.25 96 ASN A N 1
ATOM 734 C CA . ASN A 1 96 ? -7.690 -4.237 3.993 1.00 97.25 96 ASN A CA 1
ATOM 735 C C . ASN A 1 96 ? -6.683 -3.166 4.435 1.00 97.25 96 ASN A C 1
ATOM 737 O O . ASN A 1 96 ? -6.029 -2.571 3.581 1.00 97.25 96 ASN A O 1
ATOM 741 N N . SER A 1 97 ? -6.498 -2.975 5.746 1.00 97.50 97 SER A N 1
ATOM 742 C CA . SER A 1 97 ? -5.483 -2.061 6.283 1.00 97.50 97 SER A CA 1
ATOM 743 C C . SER A 1 97 ? -4.090 -2.424 5.757 1.00 97.50 97 SER A C 1
ATOM 745 O O . SER A 1 97 ? -3.453 -1.599 5.105 1.00 97.50 97 SER A O 1
ATOM 747 N N . LEU A 1 98 ? -3.670 -3.687 5.893 1.00 97.19 98 LEU A N 1
ATOM 748 C CA . LEU A 1 98 ? -2.341 -4.154 5.491 1.00 97.19 98 LEU A CA 1
ATOM 749 C C . LEU A 1 98 ? -2.049 -3.932 4.000 1.00 97.19 98 LEU A C 1
ATOM 751 O O . LEU A 1 98 ? -1.002 -3.388 3.642 1.00 97.19 98 LEU A O 1
ATOM 755 N N . VAL A 1 99 ? -2.969 -4.328 3.116 1.00 96.44 99 VAL A N 1
ATOM 756 C CA . VAL A 1 99 ? -2.827 -4.145 1.662 1.00 96.44 99 VAL A CA 1
ATOM 757 C C . VAL A 1 99 ? -2.655 -2.672 1.322 1.00 96.44 99 VAL A C 1
ATOM 759 O O . VAL A 1 99 ? -1.769 -2.303 0.545 1.00 96.44 99 VAL A O 1
ATO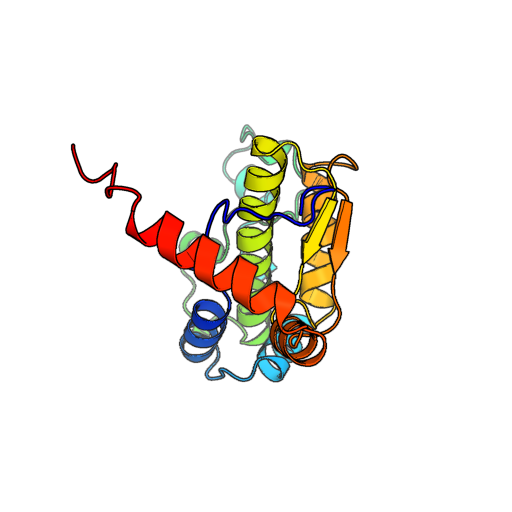M 762 N N . PHE A 1 100 ? -3.483 -1.821 1.920 1.00 94.75 100 PHE A N 1
ATOM 763 C CA . PHE A 1 100 ? -3.446 -0.399 1.642 1.00 94.75 100 PHE A CA 1
ATOM 764 C C . PHE A 1 100 ? -2.214 0.282 2.256 1.00 94.75 100 PHE A C 1
ATOM 766 O O . PHE A 1 100 ? -1.673 1.186 1.625 1.00 94.75 100 PHE A O 1
ATOM 773 N N . SER A 1 101 ? -1.709 -0.168 3.410 1.00 95.44 101 SER A N 1
ATOM 774 C CA . SER A 1 101 ? -0.443 0.313 3.984 1.00 95.44 101 SER A CA 1
ATOM 775 C C . SER A 1 101 ? 0.728 0.081 3.036 1.00 95.44 101 SER A C 1
ATOM 777 O O . SER A 1 101 ? 1.518 0.991 2.786 1.00 95.44 101 SER A O 1
ATOM 779 N N . PHE A 1 102 ? 0.831 -1.124 2.465 1.00 95.06 102 PHE A N 1
ATOM 780 C CA . PHE A 1 102 ? 1.885 -1.444 1.503 1.00 95.06 102 PHE A CA 1
ATOM 781 C C . PHE A 1 102 ? 1.706 -0.691 0.181 1.00 95.06 102 PHE A C 1
ATOM 783 O O . PHE A 1 102 ? 2.688 -0.211 -0.385 1.00 95.06 102 PHE A O 1
ATOM 790 N N . ALA A 1 103 ? 0.468 -0.528 -0.295 1.00 92.94 103 ALA A N 1
ATOM 791 C CA . ALA A 1 103 ? 0.179 0.290 -1.471 1.00 92.94 103 ALA A CA 1
ATOM 792 C C . ALA A 1 103 ? 0.587 1.759 -1.258 1.00 92.94 103 ALA A C 1
ATOM 794 O O . ALA A 1 103 ? 1.227 2.349 -2.128 1.00 92.94 103 ALA A O 1
ATOM 79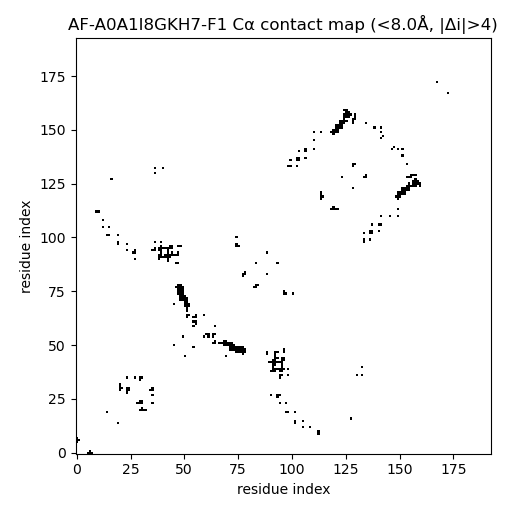5 N N . TYR A 1 104 ? 0.275 2.329 -0.089 1.00 91.31 104 TYR A N 1
ATOM 796 C CA . TYR A 1 104 ? 0.630 3.700 0.272 1.00 91.31 104 TYR A CA 1
ATOM 797 C C . TYR A 1 104 ? 2.144 3.879 0.442 1.00 91.31 104 TYR A C 1
ATOM 799 O O . TYR A 1 104 ? 2.702 4.866 -0.033 1.00 91.31 104 TYR A O 1
ATOM 807 N N . ASN A 1 105 ? 2.830 2.909 1.058 1.00 91.56 105 ASN A N 1
ATOM 808 C CA . ASN A 1 105 ? 4.289 2.911 1.179 1.00 91.56 105 ASN A CA 1
ATOM 809 C C . ASN A 1 105 ? 4.981 2.858 -0.193 1.00 91.56 105 ASN A C 1
ATOM 811 O O . ASN A 1 105 ? 5.900 3.633 -0.451 1.00 91.56 105 ASN A O 1
ATOM 815 N N . ALA A 1 106 ? 4.508 1.992 -1.094 1.00 89.50 106 ALA A N 1
ATOM 816 C CA . ALA A 1 106 ? 5.023 1.928 -2.457 1.00 89.50 106 ALA A CA 1
ATOM 817 C C . ALA A 1 106 ? 4.779 3.249 -3.199 1.00 89.50 106 ALA A C 1
ATOM 819 O O . ALA A 1 106 ? 5.694 3.790 -3.816 1.00 89.50 106 ALA A O 1
ATOM 820 N N . PHE A 1 107 ? 3.564 3.793 -3.101 1.00 88.25 107 PHE A N 1
ATOM 821 C CA . PHE A 1 107 ? 3.215 5.085 -3.682 1.00 88.25 107 PHE A CA 1
ATOM 822 C C . PHE A 1 107 ? 4.153 6.205 -3.203 1.00 88.25 107 PHE A C 1
ATOM 824 O O . PHE A 1 107 ? 4.704 6.912 -4.044 1.00 88.25 107 PHE A O 1
ATOM 831 N N . SER A 1 108 ? 4.353 6.367 -1.891 1.00 89.19 108 SER A N 1
ATOM 832 C CA . SER A 1 108 ? 5.097 7.511 -1.349 1.00 89.19 108 SER A CA 1
ATOM 833 C C . SER A 1 108 ? 6.564 7.501 -1.777 1.00 89.19 108 SER A C 1
ATOM 835 O O . SER A 1 108 ? 7.097 8.537 -2.170 1.00 89.19 108 SER A O 1
ATOM 837 N N . GLN A 1 109 ? 7.190 6.322 -1.792 1.00 89.75 109 GLN A N 1
ATOM 838 C CA . GLN A 1 109 ? 8.560 6.147 -2.275 1.00 89.75 109 GLN A CA 1
ATOM 839 C C . GLN A 1 109 ? 8.666 6.415 -3.779 1.00 89.75 109 GLN A C 1
ATOM 841 O O . GLN A 1 109 ? 9.550 7.146 -4.222 1.00 89.75 109 GLN A O 1
ATOM 846 N N . LEU A 1 110 ? 7.739 5.873 -4.574 1.00 88.94 110 LEU A N 1
ATOM 847 C CA . LEU A 1 110 ? 7.731 6.071 -6.023 1.00 88.94 110 LEU A CA 1
ATOM 848 C C . LEU A 1 110 ? 7.479 7.531 -6.408 1.00 88.94 110 LEU A C 1
ATOM 850 O O . LEU A 1 110 ? 8.133 8.036 -7.317 1.00 88.94 110 LEU A O 1
ATOM 854 N N . ALA A 1 111 ? 6.557 8.210 -5.725 1.00 89.50 111 ALA A N 1
ATOM 855 C CA . ALA A 1 111 ? 6.270 9.621 -5.950 1.00 89.50 111 ALA A CA 1
ATOM 856 C C . ALA A 1 111 ? 7.485 10.495 -5.616 1.00 89.50 111 ALA A C 1
ATOM 858 O O . ALA A 1 111 ? 7.840 11.362 -6.412 1.00 89.50 111 ALA A O 1
ATOM 859 N N . LEU A 1 112 ? 8.159 10.227 -4.492 1.00 90.44 112 LEU A N 1
ATOM 860 C CA . LEU A 1 112 ? 9.371 10.945 -4.102 1.00 90.44 112 LEU A CA 1
ATOM 861 C C . LEU A 1 112 ? 10.479 10.776 -5.147 1.00 90.44 112 LEU A C 1
ATOM 863 O O . LEU A 1 112 ? 10.996 11.765 -5.658 1.00 90.44 112 LEU A O 1
ATOM 867 N N . VAL A 1 113 ? 10.795 9.533 -5.518 1.00 90.12 113 VAL A N 1
ATOM 868 C CA . VAL A 1 113 ? 11.823 9.236 -6.527 1.00 90.12 113 VAL A CA 1
ATOM 869 C C . VAL A 1 113 ? 11.476 9.880 -7.869 1.00 90.12 113 VAL A C 1
ATOM 871 O O . VAL A 1 113 ? 12.328 10.506 -8.492 1.00 90.12 113 VAL A O 1
ATOM 874 N N . ALA A 1 114 ? 10.218 9.792 -8.305 1.00 89.88 114 ALA A N 1
ATOM 875 C CA . ALA A 1 114 ? 9.765 10.417 -9.542 1.00 89.88 114 ALA A CA 1
ATOM 876 C C . ALA A 1 114 ? 9.948 11.941 -9.529 1.00 89.88 114 ALA A C 1
ATOM 878 O O . ALA A 1 114 ? 10.431 12.507 -10.508 1.00 89.88 114 ALA A O 1
ATOM 879 N N . GLN A 1 115 ? 9.620 12.605 -8.419 1.00 89.12 115 GLN A N 1
ATOM 880 C CA . GLN A 1 115 ? 9.814 14.047 -8.265 1.00 89.12 115 GLN A CA 1
ATOM 881 C C . GLN A 1 115 ? 11.300 14.421 -8.266 1.00 89.12 115 GLN A C 1
ATOM 883 O O . GLN A 1 115 ? 11.703 15.317 -9.010 1.00 89.12 115 GLN A O 1
ATOM 888 N N . THR A 1 116 ? 12.128 13.714 -7.492 1.00 90.06 116 THR A N 1
ATOM 889 C CA . THR A 1 116 ? 13.573 13.973 -7.404 1.00 90.06 116 THR A CA 1
ATOM 890 C C . THR A 1 116 ? 14.276 13.744 -8.742 1.00 90.06 116 THR A C 1
ATOM 892 O O . THR A 1 116 ? 15.102 14.557 -9.151 1.00 90.06 116 THR A O 1
ATOM 895 N N . SER A 1 117 ? 13.906 12.688 -9.467 1.00 88.38 117 SER A N 1
ATOM 896 C CA . SER A 1 117 ? 14.452 12.361 -10.789 1.00 88.38 117 SER A CA 1
ATOM 897 C C . SER A 1 117 ? 13.746 13.084 -11.943 1.00 88.38 117 SER A C 1
ATOM 899 O O . SER A 1 117 ? 14.084 12.846 -13.100 1.00 88.38 117 SER A O 1
ATOM 901 N N . LYS A 1 118 ? 12.771 13.962 -11.660 1.00 89.44 118 LYS A N 1
ATOM 902 C CA . LYS A 1 118 ? 11.974 14.706 -12.656 1.00 89.44 118 LYS A CA 1
ATOM 903 C C . LYS A 1 118 ? 11.309 13.805 -13.709 1.00 89.44 118 LYS A C 1
ATOM 905 O O . LYS A 1 118 ? 11.179 14.171 -14.876 1.00 89.44 118 LYS A O 1
ATOM 910 N N . VAL A 1 119 ? 10.865 12.625 -13.288 1.00 89.50 119 VAL A N 1
ATOM 911 C CA . VAL A 1 119 ? 10.154 11.655 -14.121 1.00 89.50 119 VAL A CA 1
ATOM 912 C C . VAL A 1 119 ? 8.650 11.857 -13.969 1.00 89.50 119 VAL A C 1
ATOM 914 O O . VAL A 1 119 ? 8.099 11.750 -12.880 1.00 89.50 119 VAL A O 1
ATOM 917 N N . SER A 1 120 ? 7.965 12.092 -15.086 1.00 89.94 120 SER A N 1
ATOM 918 C CA . SER A 1 120 ? 6.508 12.289 -15.124 1.00 89.94 120 SER A CA 1
ATOM 919 C C . SER A 1 120 ? 5.720 11.025 -15.477 1.00 89.94 120 SER A C 1
ATOM 921 O O . SER A 1 120 ? 4.492 11.051 -15.486 1.00 89.94 120 SER A O 1
ATOM 923 N N . LYS A 1 121 ? 6.390 9.909 -15.793 1.00 91.94 121 LYS A N 1
ATOM 924 C CA . LYS A 1 121 ? 5.748 8.639 -16.166 1.00 91.94 121 LYS A CA 1
ATOM 925 C C . LYS A 1 121 ? 6.331 7.482 -15.372 1.00 91.94 121 LYS A C 1
ATOM 927 O O . LYS A 1 121 ? 7.503 7.149 -15.522 1.00 91.94 121 LYS A O 1
ATOM 932 N N . LEU A 1 122 ? 5.484 6.830 -14.589 1.00 91.94 122 LEU A N 1
ATOM 933 C CA . LEU A 1 122 ? 5.823 5.639 -13.827 1.00 91.94 122 LEU A CA 1
ATOM 934 C C . LEU A 1 122 ? 5.172 4.406 -14.447 1.00 91.94 122 LEU A C 1
ATOM 936 O O . LEU A 1 122 ? 3.980 4.408 -14.754 1.00 91.94 122 LEU A O 1
ATOM 940 N N . TYR A 1 123 ? 5.959 3.342 -14.587 1.00 90.88 123 TYR A N 1
ATOM 941 C CA . TYR A 1 123 ? 5.486 2.020 -14.984 1.00 90.88 123 TYR A CA 1
ATOM 942 C C . TYR A 1 123 ? 5.714 1.050 -13.830 1.00 90.88 123 TYR A C 1
ATOM 944 O O . TYR A 1 123 ? 6.849 0.737 -13.480 1.00 90.88 123 TYR A O 1
ATOM 952 N N . MET A 1 124 ? 4.625 0.576 -13.235 1.00 89.25 124 MET A N 1
ATOM 953 C CA . MET A 1 124 ? 4.642 -0.395 -12.149 1.00 89.25 124 MET A CA 1
ATOM 954 C C . MET A 1 124 ? 4.459 -1.803 -12.704 1.00 89.25 124 MET A C 1
ATOM 956 O O . MET A 1 124 ? 3.402 -2.149 -13.234 1.00 89.25 124 MET A O 1
ATOM 960 N N . GLY A 1 125 ? 5.513 -2.606 -12.590 1.00 88.69 125 GLY A N 1
ATOM 961 C CA . GLY A 1 125 ? 5.520 -4.025 -12.930 1.00 88.69 125 GLY A CA 1
ATOM 962 C C . GLY A 1 125 ? 5.765 -4.898 -11.703 1.00 88.69 125 GLY A C 1
ATOM 963 O O . GLY A 1 125 ? 6.179 -4.415 -10.651 1.00 88.69 125 GLY A O 1
ATOM 964 N N . GLY A 1 126 ? 5.514 -6.197 -11.848 1.00 87.12 126 GLY A N 1
ATOM 965 C CA . GLY A 1 126 ? 5.687 -7.173 -10.776 1.00 87.12 126 GLY A CA 1
ATOM 966 C C . GLY A 1 126 ? 4.364 -7.680 -10.209 1.00 87.12 126 GLY A C 1
ATOM 967 O O . GLY A 1 126 ? 3.309 -7.059 -10.346 1.00 87.12 126 GLY A O 1
ATOM 968 N N . ASN A 1 127 ? 4.428 -8.845 -9.562 1.00 88.25 127 ASN A N 1
ATOM 969 C CA . ASN A 1 127 ? 3.233 -9.586 -9.160 1.00 88.25 127 ASN A CA 1
ATOM 970 C C . ASN A 1 127 ? 2.379 -8.847 -8.115 1.00 88.25 127 ASN A C 1
ATOM 972 O O . ASN A 1 127 ? 1.181 -9.082 -8.032 1.00 88.25 127 ASN A O 1
ATOM 976 N N . PHE A 1 128 ? 2.967 -7.918 -7.353 1.00 89.44 128 PHE A N 1
ATOM 977 C CA . PHE A 1 128 ? 2.248 -7.148 -6.336 1.00 89.44 128 PHE A CA 1
ATOM 978 C C . PHE A 1 128 ? 1.135 -6.262 -6.919 1.00 89.44 128 PHE A C 1
ATOM 980 O O . PHE A 1 128 ? 0.116 -6.064 -6.269 1.00 89.44 128 PHE A O 1
ATOM 987 N N . PHE A 1 129 ? 1.271 -5.778 -8.156 1.00 90.25 129 PHE A N 1
ATOM 988 C CA . PHE A 1 129 ? 0.298 -4.872 -8.784 1.00 90.25 129 PHE A CA 1
ATOM 989 C C . PHE A 1 129 ? -0.730 -5.594 -9.676 1.00 90.25 129 PHE A C 1
ATOM 991 O O . PHE A 1 129 ? -1.432 -4.955 -10.472 1.00 90.25 129 PHE A O 1
ATOM 998 N N . ARG A 1 130 ? -0.819 -6.933 -9.601 1.00 87.81 130 ARG A N 1
ATOM 999 C CA . ARG A 1 130 ? -1.701 -7.718 -10.484 1.00 87.81 130 ARG A CA 1
ATOM 1000 C C . ARG A 1 130 ? -3.183 -7.460 -10.222 1.00 87.81 130 ARG A C 1
ATOM 1002 O O . ARG A 1 130 ? -3.973 -7.442 -11.169 1.00 87.81 130 ARG A O 1
ATOM 1009 N N . HIS A 1 131 ? -3.538 -7.198 -8.971 1.00 90.31 131 HIS A N 1
ATOM 1010 C CA . HIS A 1 131 ? -4.918 -7.030 -8.544 1.00 90.31 131 HIS A CA 1
ATOM 1011 C C . HIS A 1 131 ? -5.381 -5.575 -8.606 1.00 90.31 131 HIS A C 1
ATOM 1013 O O . HIS A 1 131 ? -4.626 -4.642 -8.327 1.00 90.31 131 HIS A O 1
ATOM 1019 N N . GLU A 1 132 ? -6.648 -5.372 -8.959 1.00 91.31 132 GLU A N 1
ATOM 1020 C CA . GLU A 1 132 ? -7.212 -4.038 -9.160 1.00 91.31 132 GLU A CA 1
ATOM 1021 C C . GLU A 1 132 ? -7.270 -3.193 -7.889 1.00 91.31 132 GLU A C 1
ATOM 1023 O O . GLU A 1 132 ? -6.960 -2.014 -7.976 1.00 91.31 132 GLU A O 1
ATOM 1028 N N . LEU A 1 133 ? -7.551 -3.799 -6.730 1.00 92.19 133 LEU A N 1
ATOM 1029 C CA . LEU A 1 133 ? -7.628 -3.114 -5.432 1.00 92.19 133 LEU A CA 1
ATOM 1030 C C . LEU A 1 133 ? -6.382 -2.256 -5.138 1.00 92.19 133 LEU A C 1
ATOM 1032 O O . LEU A 1 133 ? -6.490 -1.070 -4.829 1.00 92.19 133 LEU A O 1
ATOM 1036 N N . ILE A 1 134 ? -5.191 -2.839 -5.313 1.00 93.31 134 ILE A N 1
ATOM 1037 C CA . ILE A 1 134 ? -3.909 -2.147 -5.111 1.00 93.31 134 ILE A CA 1
ATOM 1038 C C . ILE A 1 134 ? -3.733 -1.045 -6.158 1.00 93.31 134 ILE A C 1
ATOM 1040 O O . ILE A 1 134 ? -3.381 0.085 -5.823 1.00 93.31 134 ILE A O 1
ATOM 1044 N N . ARG A 1 135 ? -4.005 -1.350 -7.435 1.00 92.88 135 ARG A N 1
ATOM 1045 C CA . ARG A 1 135 ? -3.863 -0.374 -8.525 1.00 92.88 135 ARG A CA 1
ATOM 1046 C C . ARG A 1 135 ? -4.774 0.832 -8.329 1.00 92.88 135 ARG A C 1
ATOM 1048 O O . ARG A 1 135 ? -4.317 1.960 -8.488 1.00 92.88 135 ARG A O 1
ATOM 1055 N N . SER A 1 136 ? -6.038 0.605 -7.974 1.00 91.50 136 SER A N 1
ATOM 1056 C CA . SER A 1 136 ? -7.008 1.673 -7.747 1.00 91.50 136 SER A CA 1
ATOM 1057 C C . SER A 1 136 ? -6.590 2.570 -6.591 1.00 91.50 136 SER A C 1
ATOM 1059 O O . SER A 1 136 ? -6.689 3.789 -6.720 1.00 91.50 136 SER A O 1
ATOM 1061 N N . GLU A 1 137 ? -6.063 1.998 -5.502 1.00 91.25 137 GLU A N 1
ATOM 1062 C CA . GLU A 1 137 ? -5.612 2.808 -4.371 1.00 91.25 137 GLU A CA 1
ATOM 1063 C C . GLU A 1 137 ? -4.375 3.631 -4.726 1.00 91.25 137 GLU A C 1
ATOM 1065 O O . GLU A 1 137 ? -4.328 4.821 -4.416 1.00 91.25 137 GLU A O 1
ATOM 1070 N N . ILE A 1 138 ? -3.402 3.050 -5.433 1.00 92.50 138 ILE A N 1
ATOM 1071 C CA . ILE A 1 138 ? -2.204 3.786 -5.851 1.00 92.50 138 ILE A CA 1
ATOM 1072 C C . ILE A 1 138 ? -2.572 4.928 -6.800 1.00 92.50 138 ILE A C 1
ATOM 1074 O O . ILE A 1 138 ? -2.084 6.038 -6.621 1.00 92.50 138 ILE A O 1
ATOM 1078 N N . VAL A 1 139 ? -3.453 4.696 -7.779 1.00 91.69 139 VAL A N 1
ATOM 1079 C CA . VAL A 1 139 ? -3.903 5.749 -8.709 1.00 91.69 139 VAL A CA 1
ATOM 1080 C C . VAL A 1 139 ? -4.625 6.863 -7.962 1.00 91.69 139 VAL A C 1
ATOM 1082 O O . VAL A 1 139 ? -4.333 8.038 -8.180 1.00 91.69 139 VAL A O 1
ATOM 1085 N N . LYS A 1 140 ? -5.548 6.505 -7.064 1.00 90.12 140 LYS A N 1
ATOM 1086 C CA . LYS A 1 140 ? -6.291 7.469 -6.248 1.00 90.12 140 LYS A CA 1
ATOM 1087 C C . LYS A 1 140 ? -5.349 8.308 -5.385 1.00 90.12 140 LYS A C 1
ATOM 1089 O O . LYS A 1 140 ? -5.479 9.529 -5.360 1.00 90.12 140 LYS A O 1
ATOM 1094 N N . THR A 1 141 ? -4.403 7.660 -4.714 1.00 90.12 141 THR A N 1
ATOM 1095 C CA . THR A 1 141 ? -3.443 8.314 -3.819 1.00 90.12 141 THR A CA 1
ATOM 1096 C C . THR A 1 141 ? -2.468 9.190 -4.603 1.00 90.12 141 THR A C 1
ATOM 1098 O O . THR A 1 141 ? -2.298 10.358 -4.268 1.00 90.12 141 THR A O 1
ATOM 1101 N N . MET A 1 142 ? -1.918 8.695 -5.716 1.00 90.12 142 MET A N 1
ATOM 1102 C CA . MET A 1 142 ? -1.059 9.487 -6.600 1.00 90.12 142 MET A CA 1
ATOM 1103 C C . MET A 1 142 ? -1.777 10.740 -7.088 1.00 90.12 142 MET A C 1
ATOM 1105 O O . MET A 1 142 ? -1.278 11.844 -6.898 1.00 90.12 142 MET A O 1
ATOM 1109 N N . ARG A 1 143 ? -3.002 10.607 -7.601 1.00 90.19 143 ARG A N 1
ATOM 1110 C CA . ARG A 1 143 ? -3.778 11.763 -8.058 1.00 90.19 143 ARG A CA 1
ATOM 1111 C C . ARG A 1 143 ? -4.066 12.769 -6.941 1.00 90.19 143 ARG A C 1
ATOM 1113 O O . ARG A 1 143 ? -4.053 13.968 -7.197 1.00 90.19 143 ARG A O 1
ATOM 1120 N N . LEU A 1 144 ? -4.308 12.301 -5.715 1.00 89.56 144 LEU A N 1
ATOM 1121 C CA . LEU A 1 144 ? -4.553 13.174 -4.565 1.00 89.56 144 LEU A CA 1
ATOM 1122 C C . LEU A 1 144 ? -3.330 14.036 -4.213 1.00 89.56 144 LEU A C 1
ATOM 1124 O O . LEU A 1 144 ? -3.495 15.212 -3.909 1.00 89.56 144 LEU A O 1
ATOM 1128 N N . PHE A 1 145 ? -2.123 13.466 -4.253 1.00 88.75 145 PHE A N 1
ATOM 1129 C CA . PHE A 1 145 ? -0.906 14.149 -3.796 1.00 88.75 145 PHE A CA 1
ATOM 1130 C C . PHE A 1 145 ? -0.094 14.811 -4.909 1.00 88.75 145 PHE A C 1
ATOM 1132 O O . PHE A 1 145 ? 0.655 15.746 -4.640 1.00 88.75 145 PHE A O 1
ATOM 1139 N N . THR A 1 146 ? -0.214 14.340 -6.149 1.00 89.69 146 THR A N 1
ATOM 1140 C CA . THR A 1 146 ? 0.593 14.831 -7.277 1.00 89.69 146 THR A CA 1
ATOM 1141 C C . THR A 1 146 ? -0.247 15.440 -8.394 1.00 89.69 146 THR A C 1
ATOM 1143 O O . THR A 1 146 ? 0.312 15.915 -9.381 1.00 89.69 146 THR A O 1
ATOM 1146 N N . GLY A 1 147 ? -1.580 15.410 -8.285 1.00 88.62 147 GLY A N 1
ATOM 1147 C CA . GLY A 1 147 ? -2.468 15.777 -9.387 1.00 88.62 147 GLY A CA 1
ATOM 1148 C C . GLY A 1 147 ? -2.155 14.945 -10.632 1.00 88.62 147 GLY A C 1
ATOM 1149 O O . GLY A 1 147 ? -1.944 13.736 -10.538 1.00 88.62 147 GLY A O 1
ATOM 1150 N N . ASP A 1 148 ? -2.049 15.615 -11.779 1.00 88.62 148 ASP A N 1
ATOM 1151 C CA . ASP A 1 148 ? -1.714 14.991 -13.065 1.00 88.62 148 ASP A CA 1
ATOM 1152 C C . ASP A 1 148 ? -0.210 15.084 -13.412 1.00 88.62 148 ASP A C 1
ATOM 1154 O O . ASP A 1 148 ? 0.193 14.769 -14.531 1.00 88.62 148 ASP A O 1
ATOM 1158 N N . ALA A 1 149 ? 0.646 15.509 -12.469 1.00 90.12 149 ALA A N 1
ATOM 1159 C CA . ALA A 1 149 ? 2.083 15.680 -12.713 1.00 90.12 149 ALA A CA 1
ATOM 1160 C C . ALA A 1 149 ? 2.822 14.352 -12.962 1.00 90.12 149 ALA A C 1
ATOM 1162 O O . ALA A 1 149 ? 3.851 14.332 -13.641 1.00 90.12 149 ALA A O 1
ATOM 1163 N N . ILE A 1 150 ? 2.304 13.248 -12.412 1.00 91.44 150 ILE A N 1
ATOM 1164 C CA . ILE A 1 150 ? 2.888 11.910 -12.528 1.00 91.44 150 ILE A CA 1
ATOM 1165 C C . ILE A 1 150 ? 1.835 10.943 -13.070 1.00 91.44 150 ILE A C 1
ATOM 1167 O O . ILE A 1 150 ? 0.892 10.556 -12.382 1.00 91.44 150 ILE A O 1
ATOM 1171 N N . ALA A 1 151 ? 2.027 10.506 -14.312 1.00 91.38 151 ALA A N 1
ATOM 1172 C CA . ALA A 1 151 ? 1.208 9.488 -14.948 1.00 91.38 151 ALA A CA 1
ATOM 1173 C C . ALA A 1 151 ? 1.648 8.089 -14.501 1.00 91.38 151 ALA A C 1
ATOM 1175 O O . ALA A 1 151 ? 2.779 7.662 -14.743 1.00 91.38 151 ALA A O 1
ATOM 1176 N N . VAL A 1 152 ? 0.727 7.352 -13.886 1.00 91.81 152 VAL A N 1
ATOM 1177 C CA . VAL A 1 152 ? 0.949 5.990 -13.396 1.00 91.81 152 VAL A CA 1
ATOM 1178 C C . VAL A 1 152 ? 0.364 4.966 -14.362 1.00 91.81 152 VAL A C 1
ATOM 1180 O O . VAL A 1 152 ? -0.821 5.005 -14.684 1.00 91.81 152 VAL A O 1
ATOM 1183 N N . ASN A 1 153 ? 1.188 4.006 -14.770 1.00 91.56 153 ASN A N 1
ATOM 1184 C CA . ASN A 1 153 ? 0.814 2.896 -15.637 1.00 91.56 153 ASN A CA 1
ATOM 1185 C C . ASN A 1 153 ? 1.176 1.567 -14.977 1.00 91.56 153 ASN A C 1
ATOM 1187 O O . ASN A 1 153 ? 2.170 1.474 -14.258 1.00 91.56 153 ASN A O 1
ATOM 1191 N N . PHE A 1 154 ? 0.401 0.521 -15.259 1.00 91.38 154 PHE A N 1
ATOM 1192 C CA . PHE A 1 154 ? 0.638 -0.812 -14.710 1.00 91.38 154 PHE A CA 1
ATOM 1193 C C . PHE A 1 154 ? 0.882 -1.826 -15.813 1.00 91.38 154 PHE A C 1
ATOM 1195 O O . PHE A 1 154 ? 0.115 -1.925 -16.772 1.00 91.38 154 PHE A O 1
ATOM 1202 N N . VAL A 1 155 ? 1.911 -2.640 -15.623 1.00 88.56 155 VAL A N 1
ATOM 1203 C CA . VAL A 1 155 ? 2.158 -3.816 -16.443 1.00 88.56 155 VAL A CA 1
ATOM 1204 C C . VAL A 1 155 ? 1.410 -4.983 -15.808 1.00 88.56 155 VAL A C 1
ATOM 1206 O O . VAL A 1 155 ? 1.704 -5.387 -14.687 1.00 88.56 155 VAL A O 1
ATOM 1209 N N . LYS A 1 156 ? 0.425 -5.544 -16.519 1.00 76.62 156 LYS A N 1
ATOM 1210 C CA . LYS A 1 156 ? -0.465 -6.605 -16.002 1.00 76.62 156 LYS A CA 1
ATOM 1211 C C . LYS A 1 156 ? 0.209 -7.983 -15.842 1.00 76.62 156 LYS A C 1
ATOM 1213 O O . LYS A 1 156 ? -0.488 -8.978 -15.689 1.00 76.62 156 LYS A O 1
ATOM 1218 N N . THR A 1 157 ? 1.539 -8.067 -15.891 1.00 79.94 157 THR A N 1
ATOM 1219 C CA . THR A 1 157 ? 2.293 -9.320 -15.745 1.00 79.94 157 THR A CA 1
ATOM 1220 C C . THR A 1 157 ? 3.431 -9.173 -14.738 1.00 79.94 157 THR A C 1
ATOM 1222 O O . THR A 1 157 ? 4.127 -8.157 -14.706 1.00 79.94 157 THR A O 1
ATOM 1225 N N . GLY A 1 158 ? 3.638 -10.216 -13.930 1.00 81.62 158 GLY A N 1
ATOM 1226 C CA . GLY A 1 158 ? 4.798 -10.355 -13.046 1.00 81.62 158 GLY A CA 1
ATOM 1227 C C . GLY A 1 158 ? 6.057 -10.879 -13.747 1.00 81.62 158 GLY A C 1
ATOM 1228 O O . GLY A 1 158 ? 7.097 -10.991 -13.111 1.00 81.62 158 GLY A O 1
ATOM 1229 N N . HIS A 1 159 ? 5.979 -11.190 -15.043 1.00 88.31 159 HIS A N 1
ATOM 1230 C CA . HIS A 1 159 ? 7.019 -11.915 -15.782 1.00 88.31 159 HIS A CA 1
ATOM 1231 C C . HIS A 1 159 ? 7.889 -11.014 -16.667 1.00 88.31 159 HIS A C 1
ATOM 1233 O O . HIS A 1 159 ? 8.511 -11.502 -17.606 1.00 88.31 159 HIS A O 1
ATOM 1239 N N . THR A 1 160 ? 7.940 -9.705 -16.412 1.00 87.31 160 THR A N 1
ATOM 1240 C CA . THR A 1 160 ? 8.693 -8.754 -17.252 1.00 87.31 160 THR A CA 1
ATOM 1241 C C . THR A 1 160 ? 10.168 -9.130 -17.388 1.00 87.31 160 THR A C 1
ATOM 1243 O O . THR A 1 160 ? 10.700 -9.057 -18.489 1.00 87.31 160 THR A O 1
ATOM 1246 N N . GLY A 1 161 ? 10.802 -9.608 -16.311 1.00 86.19 161 GLY A N 1
ATOM 1247 C CA . GLY A 1 161 ? 12.186 -10.092 -16.350 1.00 86.19 161 GLY A CA 1
ATOM 1248 C C . GLY A 1 161 ? 12.370 -11.328 -17.237 1.00 86.19 161 GLY A C 1
ATOM 1249 O O . GLY A 1 161 ? 13.288 -11.368 -18.048 1.00 86.19 161 GLY A O 1
ATOM 1250 N N . ALA A 1 162 ? 11.460 -12.304 -17.149 1.00 89.12 162 ALA A N 1
ATOM 1251 C CA . ALA A 1 162 ? 11.507 -13.510 -17.980 1.00 89.12 162 ALA A CA 1
ATOM 1252 C C . ALA A 1 162 ? 11.235 -13.204 -19.463 1.00 89.12 162 ALA A C 1
ATOM 1254 O O . ALA A 1 162 ? 11.908 -13.738 -20.340 1.00 89.12 162 ALA A O 1
ATOM 1255 N N . ILE A 1 163 ? 10.282 -12.308 -19.746 1.00 89.06 163 ILE A N 1
ATOM 1256 C CA . ILE A 1 163 ? 10.012 -11.826 -21.106 1.00 89.06 163 ILE A CA 1
ATOM 1257 C C . ILE A 1 163 ? 11.242 -11.098 -21.654 1.00 89.06 163 ILE A C 1
ATOM 1259 O O . ILE A 1 163 ? 11.629 -11.357 -22.788 1.00 89.06 163 ILE A O 1
ATOM 1263 N N . GLY A 1 164 ? 11.877 -10.245 -20.841 1.00 88.19 164 GLY A N 1
ATOM 1264 C CA . GLY A 1 164 ? 13.129 -9.572 -21.180 1.00 88.19 164 GLY A CA 1
ATOM 1265 C C . GLY A 1 164 ? 14.222 -10.566 -21.567 1.00 88.19 164 GLY A C 1
ATOM 1266 O O . GLY A 1 164 ? 14.773 -10.457 -22.657 1.00 88.19 164 GLY A O 1
ATOM 1267 N N . ALA A 1 165 ? 14.459 -11.589 -20.740 1.00 88.56 165 ALA A N 1
ATOM 1268 C CA . ALA A 1 165 ? 15.432 -12.646 -21.022 1.00 88.56 165 ALA A CA 1
ATOM 1269 C C . ALA A 1 165 ? 15.127 -13.402 -22.328 1.00 88.56 165 ALA A C 1
ATOM 1271 O O . ALA A 1 165 ? 16.027 -13.656 -23.119 1.00 88.56 165 ALA A O 1
ATOM 1272 N N . MET A 1 166 ? 13.855 -13.716 -22.590 1.00 91.56 166 MET A N 1
ATOM 1273 C CA . MET A 1 166 ? 13.436 -14.430 -23.802 1.00 91.56 166 MET A CA 1
ATOM 1274 C C . MET A 1 166 ? 13.683 -13.632 -25.093 1.00 91.56 166 MET A C 1
ATOM 1276 O O . MET 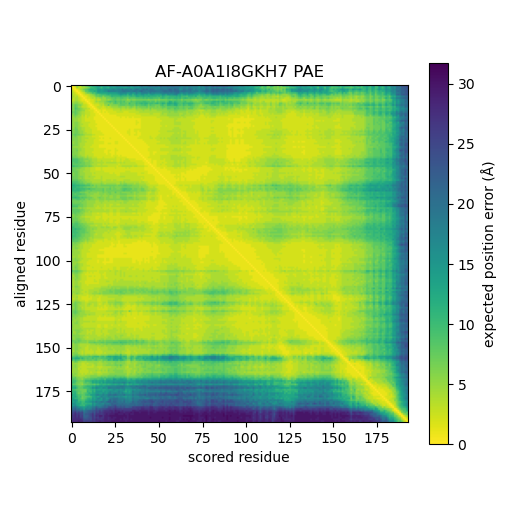A 1 166 ? 13.986 -14.230 -26.121 1.00 91.56 166 MET A O 1
ATOM 1280 N N . ILE A 1 167 ? 13.528 -12.303 -25.059 1.00 91.94 167 ILE A N 1
ATOM 1281 C CA . ILE A 1 167 ? 13.705 -11.434 -26.239 1.00 91.94 167 ILE A CA 1
ATOM 1282 C C . ILE A 1 167 ? 15.118 -10.843 -26.355 1.00 91.94 167 ILE A C 1
ATOM 1284 O O . ILE A 1 167 ? 15.391 -10.119 -27.314 1.00 91.94 167 ILE A O 1
ATOM 1288 N N . SER A 1 168 ? 15.988 -11.116 -25.380 1.00 87.81 168 SER A N 1
ATOM 1289 C CA . SER A 1 168 ? 17.360 -10.604 -25.336 1.00 87.81 168 SER A CA 1
ATOM 1290 C C . SER A 1 168 ? 18.178 -11.135 -26.510 1.00 87.81 168 SER A C 1
ATOM 1292 O O . SER A 1 168 ? 18.066 -12.306 -26.879 1.00 87.81 168 SER A O 1
ATOM 1294 N N . LYS A 1 169 ? 19.029 -10.286 -27.089 1.00 87.50 169 LYS A N 1
ATOM 1295 C CA . LYS A 1 169 ? 19.981 -10.683 -28.134 1.00 87.50 169 LYS A CA 1
ATOM 1296 C C . LYS A 1 16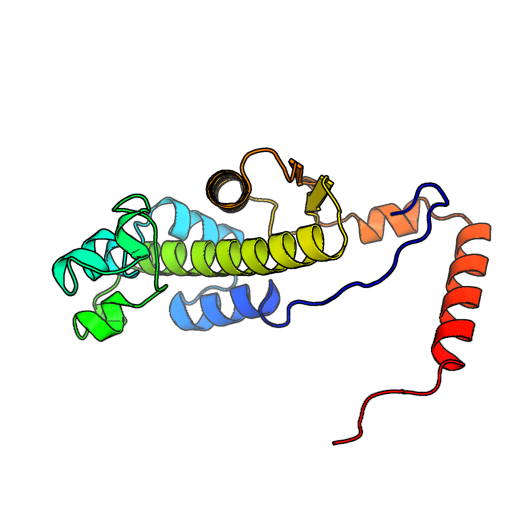9 ? 21.383 -10.866 -27.541 1.00 87.50 169 LYS A C 1
ATOM 1298 O O . LYS A 1 169 ? 21.689 -10.246 -26.525 1.00 87.50 169 LYS A O 1
ATOM 1303 N N . PRO A 1 170 ? 22.284 -11.619 -28.203 1.00 83.56 170 PRO A N 1
ATOM 1304 C CA . PRO A 1 170 ? 23.680 -11.748 -27.760 1.00 83.56 170 PRO A CA 1
ATOM 1305 C C . PRO A 1 170 ? 24.406 -10.402 -27.573 1.00 83.56 170 PRO A C 1
ATOM 1307 O O . PRO A 1 170 ? 25.278 -10.259 -26.725 1.00 83.56 170 PRO A O 1
ATOM 1310 N N . GLU A 1 171 ? 24.023 -9.378 -28.337 1.00 81.31 171 GLU A N 1
ATOM 1311 C CA . GLU A 1 171 ? 24.568 -8.019 -28.223 1.00 81.31 171 GLU A CA 1
ATOM 1312 C C . GLU A 1 171 ? 24.201 -7.326 -26.897 1.00 81.31 171 GLU A C 1
ATOM 1314 O O . GLU A 1 171 ? 24.940 -6.466 -26.415 1.00 81.31 171 GLU A O 1
ATOM 1319 N N . ASP A 1 172 ? 23.071 -7.700 -26.291 1.00 80.12 172 ASP A N 1
ATOM 1320 C CA . ASP A 1 172 ? 22.613 -7.150 -25.014 1.00 80.12 172 ASP A CA 1
ATOM 1321 C C . ASP A 1 172 ? 23.402 -7.745 -23.836 1.00 80.12 172 ASP A C 1
ATOM 1323 O O . ASP A 1 172 ? 23.640 -7.063 -22.838 1.00 80.12 172 ASP A O 1
ATOM 1327 N N . GLU A 1 173 ? 23.895 -8.979 -23.981 1.00 74.00 173 GLU A N 1
ATOM 1328 C CA . GLU A 1 173 ? 24.777 -9.631 -23.006 1.00 74.00 173 GLU A CA 1
ATOM 1329 C C . GLU A 1 173 ? 26.116 -8.892 -22.882 1.00 74.00 173 GLU A C 1
ATOM 1331 O O . GLU A 1 173 ? 26.600 -8.659 -21.775 1.00 74.00 173 GLU A O 1
ATOM 1336 N N . LEU A 1 174 ? 26.676 -8.421 -24.001 1.00 74.38 174 LEU A N 1
ATOM 1337 C CA . LEU A 1 174 ? 27.906 -7.620 -23.998 1.00 74.38 174 LEU A CA 1
ATOM 1338 C C . LEU A 1 174 ? 27.731 -6.295 -23.245 1.00 74.38 174 LEU A C 1
ATOM 1340 O O . LEU A 1 174 ? 28.626 -5.886 -22.506 1.00 74.38 174 LEU A O 1
ATOM 1344 N N . LYS A 1 175 ? 26.570 -5.641 -23.384 1.00 74.88 175 LYS A N 1
ATOM 1345 C CA . LYS A 1 175 ? 26.246 -4.425 -22.618 1.00 74.88 175 LYS A CA 1
ATOM 1346 C C . LYS A 1 175 ? 26.108 -4.725 -21.126 1.00 74.88 175 LYS A C 1
ATOM 1348 O O . LYS A 1 175 ? 26.606 -3.956 -20.308 1.00 74.88 175 LYS A O 1
ATOM 1353 N N . TYR A 1 176 ? 25.472 -5.844 -20.776 1.00 73.69 176 TYR A N 1
ATOM 1354 C CA . TYR A 1 176 ? 25.326 -6.280 -19.387 1.00 73.69 176 TYR A CA 1
ATOM 1355 C C . TYR A 1 176 ? 26.679 -6.596 -18.732 1.00 73.69 176 TYR A C 1
ATOM 1357 O O . TYR A 1 176 ? 26.955 -6.133 -17.627 1.00 73.69 176 TYR A O 1
ATOM 1365 N N . LEU A 1 177 ? 27.558 -7.322 -19.426 1.00 76.56 177 LEU A N 1
ATOM 1366 C CA . LEU A 1 177 ? 28.903 -7.636 -18.937 1.00 76.56 177 LEU A CA 1
ATOM 1367 C C . LEU A 1 177 ? 29.770 -6.377 -18.794 1.00 76.56 177 LEU A C 1
ATOM 1369 O O . LEU A 1 177 ? 30.479 -6.238 -17.799 1.00 76.56 177 LEU A O 1
ATOM 1373 N N . ALA A 1 178 ? 29.674 -5.434 -19.737 1.00 75.62 178 ALA A N 1
ATOM 1374 C CA . ALA A 1 178 ? 30.357 -4.145 -19.635 1.00 75.62 178 ALA A CA 1
ATOM 1375 C C . ALA A 1 178 ? 29.865 -3.326 -18.427 1.00 75.62 178 ALA A C 1
ATOM 1377 O O . ALA A 1 178 ? 30.676 -2.733 -17.718 1.00 75.62 178 ALA A O 1
ATOM 1378 N N . PHE A 1 179 ? 28.557 -3.339 -18.151 1.00 73.50 179 PHE A N 1
ATOM 1379 C CA . PHE A 1 179 ? 27.981 -2.721 -16.955 1.00 73.50 179 PHE A CA 1
ATOM 1380 C C . PHE A 1 179 ? 28.500 -3.370 -15.661 1.00 73.50 179 PHE A C 1
ATOM 1382 O O . PHE A 1 179 ? 28.926 -2.661 -14.753 1.00 73.50 179 PHE A O 1
ATOM 1389 N N . MET A 1 180 ? 28.533 -4.706 -15.586 1.00 74.50 180 MET A N 1
ATOM 1390 C CA . MET A 1 180 ? 29.067 -5.433 -14.423 1.00 74.50 180 MET A CA 1
ATOM 1391 C C . MET A 1 180 ? 30.543 -5.108 -14.161 1.00 74.50 180 MET A C 1
ATOM 1393 O O . MET A 1 180 ? 30.913 -4.827 -13.024 1.00 74.50 180 MET A O 1
ATOM 1397 N N . GLN A 1 181 ? 31.371 -5.041 -15.207 1.00 74.44 181 GLN A N 1
ATOM 1398 C CA . GLN A 1 181 ? 32.783 -4.661 -15.080 1.00 74.44 181 GLN A CA 1
ATOM 1399 C C . GLN A 1 181 ? 32.971 -3.211 -14.613 1.00 74.44 181 GLN A C 1
ATOM 1401 O O . GLN A 1 181 ? 33.888 -2.929 -13.846 1.00 74.44 181 GLN A O 1
ATOM 1406 N N . GLN A 1 182 ? 32.113 -2.284 -15.050 1.00 69.50 182 GLN A N 1
ATOM 1407 C CA . GLN A 1 182 ? 32.137 -0.896 -14.575 1.00 69.50 182 GLN A CA 1
ATOM 1408 C C . GLN A 1 182 ? 31.695 -0.782 -13.110 1.00 69.50 182 GLN A C 1
ATOM 1410 O O . GLN A 1 182 ? 32.294 -0.017 -12.357 1.00 69.50 182 GLN A O 1
ATOM 1415 N N . ALA A 1 183 ? 30.689 -1.556 -12.694 1.00 67.75 183 ALA A N 1
ATOM 1416 C CA . ALA A 1 183 ? 30.217 -1.593 -11.312 1.00 67.75 183 ALA A CA 1
ATOM 1417 C C . ALA A 1 183 ? 31.266 -2.181 -10.348 1.00 67.75 183 ALA A C 1
ATOM 1419 O O . ALA A 1 183 ? 31.411 -1.688 -9.234 1.00 67.75 183 ALA A O 1
ATOM 1420 N N . GLU A 1 184 ? 32.045 -3.179 -10.782 1.00 65.81 184 GLU A N 1
ATOM 1421 C CA . GLU A 1 184 ? 33.166 -3.739 -10.007 1.00 65.81 184 GLU A CA 1
ATOM 1422 C C . GLU A 1 184 ? 34.359 -2.776 -9.875 1.00 65.81 184 GLU A C 1
ATOM 1424 O O . GLU A 1 184 ? 35.136 -2.872 -8.926 1.00 65.81 184 GLU A O 1
ATOM 1429 N N . GLN A 1 185 ? 34.515 -1.838 -10.814 1.00 57.94 185 GLN A N 1
ATOM 1430 C CA . GLN A 1 185 ? 35.613 -0.863 -10.830 1.00 57.94 185 GLN A CA 1
ATOM 1431 C C . GLN A 1 185 ? 35.293 0.441 -10.087 1.00 57.94 185 GLN A C 1
ATOM 1433 O O . GLN A 1 185 ? 36.198 1.246 -9.855 1.00 57.94 185 GLN A O 1
ATOM 1438 N N . GLN A 1 186 ? 34.036 0.670 -9.693 1.00 50.44 186 GLN A N 1
ATOM 1439 C CA . GLN A 1 186 ? 33.684 1.807 -8.846 1.00 50.44 186 GLN A CA 1
ATOM 1440 C C . GLN A 1 186 ? 34.074 1.502 -7.390 1.00 50.44 186 GLN A C 1
ATOM 1442 O O . GLN A 1 186 ? 33.535 0.565 -6.797 1.00 50.44 186 GLN A O 1
ATOM 1447 N N . PRO A 1 187 ? 34.996 2.267 -6.769 1.00 47.88 187 PRO A N 1
ATOM 1448 C CA . PRO A 1 187 ? 35.282 2.093 -5.353 1.00 47.88 187 PRO A CA 1
ATOM 1449 C C . PRO A 1 187 ? 34.008 2.387 -4.560 1.00 47.88 187 PRO A C 1
ATOM 1451 O O . PRO A 1 187 ? 33.316 3.364 -4.848 1.00 47.88 187 PRO A O 1
ATOM 1454 N N . THR A 1 188 ? 33.713 1.565 -3.551 1.00 52.34 188 THR A N 1
ATOM 1455 C CA . THR A 1 188 ? 32.649 1.800 -2.566 1.00 52.34 188 THR A CA 1
ATOM 1456 C C . THR A 1 188 ? 32.872 3.149 -1.878 1.00 52.34 188 THR A C 1
ATOM 1458 O O . THR A 1 188 ? 33.523 3.229 -0.837 1.00 52.34 188 THR A O 1
ATOM 1461 N N . GLN A 1 189 ? 32.374 4.233 -2.467 1.00 45.44 189 GLN A N 1
ATOM 1462 C CA . GLN A 1 189 ? 32.298 5.529 -1.812 1.00 45.44 189 GLN A CA 1
ATOM 1463 C C . GLN A 1 189 ? 30.998 5.562 -1.016 1.00 45.44 189 GLN A C 1
ATOM 1465 O O . GLN A 1 189 ? 29.917 5.598 -1.596 1.00 45.44 189 GLN A O 1
ATOM 1470 N N . GLY A 1 190 ? 31.112 5.531 0.315 1.00 43.19 190 GLY A N 1
ATOM 1471 C CA . GLY A 1 190 ? 29.979 5.793 1.205 1.00 43.19 190 GLY A CA 1
ATOM 1472 C C . GLY A 1 190 ? 29.819 4.852 2.397 1.00 43.19 190 GLY A C 1
ATOM 1473 O O . GLY A 1 190 ? 28.703 4.449 2.696 1.00 43.19 190 GLY A O 1
ATOM 1474 N N . ALA A 1 191 ? 30.901 4.513 3.099 1.00 39.69 191 ALA A N 1
ATOM 1475 C CA . ALA A 1 191 ? 30.829 4.089 4.499 1.00 39.69 191 ALA A CA 1
ATOM 1476 C C . ALA A 1 191 ? 31.882 4.867 5.296 1.00 39.69 191 ALA A C 1
ATOM 1478 O O . ALA A 1 191 ? 32.910 4.333 5.703 1.00 39.69 191 ALA A O 1
ATOM 1479 N N . SER A 1 192 ? 31.659 6.167 5.459 1.00 39.06 192 SER A N 1
ATOM 1480 C CA . SER A 1 192 ? 32.429 6.983 6.393 1.00 39.06 192 SER A CA 1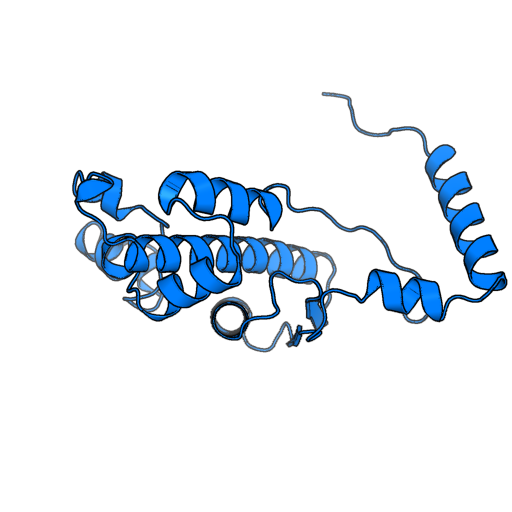
ATOM 1481 C C . SER A 1 192 ? 31.536 8.069 6.980 1.00 39.06 192 SER A C 1
ATOM 1483 O O . SER A 1 192 ? 31.011 8.882 6.219 1.00 39.06 192 SER A O 1
ATOM 1485 N N . SER A 1 193 ? 31.463 8.025 8.318 1.00 36.12 193 SER A N 1
ATOM 1486 C CA . SER A 1 193 ? 30.819 8.906 9.311 1.00 36.12 193 SER A CA 1
ATOM 1487 C C . SER A 1 193 ? 29.298 8.958 9.347 1.00 36.12 193 SER A C 1
ATOM 1489 O O . SER A 1 193 ? 28.710 9.549 8.419 1.00 36.12 193 SER A O 1
#

Sequence (193 aa):
IEENGMSDMVGGVWFAGRSFLGLSKLLLGTDDYDEILELASKGKRNSVDTEVKDVIANDPNSPYGQFPPNLPIFSFGKVIDTDKKLSDLSREDLANSLVFSFAYNAFSQLALVAQTSKVSKLYMGGNFFRHELIRSEIVKTMRLFTGDAIAVNFVKTGHTGAIGAMISKPEDELKYLAFMQQAEQQPTQGASS

Solvent-accessible surface area (backbone atoms only — not comparable to full-atom values): 11278 Å² total; per-residue (Å²): 112,48,97,87,71,50,74,80,89,88,75,84,74,87,84,36,71,67,50,52,33,51,50,32,32,74,75,63,74,43,60,52,67,67,60,46,50,54,33,18,73,75,28,55,28,79,80,33,27,28,24,30,47,60,51,35,73,77,36,81,82,42,84,57,70,85,51,61,53,84,40,76,74,34,80,55,36,32,33,71,79,65,74,52,54,77,90,77,52,54,63,25,22,51,30,23,36,52,55,49,46,51,33,50,52,54,42,55,54,51,51,51,52,25,60,76,70,70,45,45,70,47,78,48,64,32,64,82,57,59,48,63,72,49,45,53,49,36,52,53,51,46,39,73,77,49,46,83,63,53,46,81,44,74,42,84,47,58,50,60,68,60,53,48,61,72,72,57,52,79,73,54,52,55,54,51,53,52,50,51,56,53,59,72,67,51,74,89,80,85,88,77,135

Organism: NCBI:txid282301

pLDDT: mean 88.24, std 11.98, range [36.12, 98.38]

Radius of gyration: 20.18 Å; Cα contacts (8 Å, |Δi|>4): 217; chains: 1; bounding box: 50×40×51 Å

InterPro domains:
  IPR004567 Type II pantothenate kinase [PF03630] (4-167)
  IPR004567 Type II pantothenate kinase [PTHR12280] (9-169)
  IPR043129 ATPase, nucleotide binding domain [SSF53067] (7-168)